Protein AF-A0A4Y8I6D8-F1 (afdb_monomer_lite)

pLDDT: mean 87.99, std 9.53, range [33.16, 98.19]

Secondary structure (DSSP, 8-state):
---S-EEEEE--TTS-HHHHHHHHHHHTT--EEEHHHHHHHHHTS-HHHHHHHHHHHHHHHHHHHHHHHHTTSSS-EEEPPTTGGGSHHHHHHHHHHEEEEEEE--HHHHHHHHGGGGGG-GGGTT--HHHHHHHHHHHHHHHHHHHHTSSEEEE-TT--HHHHHHHHHHHHHTTS-SEEE--GGG-EEE---TTGGGGHHHHHHHTT--SEEEEEEEHHHIIIIIHHHHHHHHHTT-EEEEEEE-SSGGGSSHHHHHHHHHHHHHTT--TT-EEEEE---

Radius of gyration: 24.28 Å; chains: 1; bounding box: 57×34×74 Å

Sequence (281 aa):
MSKAGNIYIVGFMGAGKSVVGKLLAEKLERKYYDTDSLVEKSANITISELFEESGEEQFRSVESSVLKKVSLENNAVISCGGGLLLLEENRELLSRTGTTLYLDTSPETLLTRLIRSIDNRPLLKGLSDTEKLDKIKEMLADRLPLYQSSNFSVKTDNNSIEDVVNDVIKDLTASAPAMIVDLGERSYPIYIQQGISSKIGKIITDLHLGKKIAIITDEIVSELHLEAIDKLLSDTGFEVLNVKIPAGESSKSLSVMSTLYDRLLEERFERNSTVIALGGG

Foldseek 3Di:
DQPFFEEEEEEAPLLCLVVLLVVLCVVVVAAEEELQVQLCVVVVHHLVVCCVPPNDVVSLVSSLVSLVVCLPDTRHYYYHDHCNLVDPSSVVSDVVGHFYEYSDEQLVSSLVSCVVVVVVPPPQPPDDSVVSSVVSVVSCVVCVVSSVPGPYYFYPPPDDSVVRSVVVVCVVCLLPAPDWDDPDVPIDGHHDDDPCLLCVLVNCVSVLAALEEEEEEEPVLCVVRVVVSVVSSVVSPGHYHYHYFHDDPVCPDVVVVVVVVVVCVVVPPDPRYYYHYDDDD

Structure (mmCIF, N/CA/C/O backbone):
data_AF-A0A4Y8I6D8-F1
#
_entry.id   AF-A0A4Y8I6D8-F1
#
loop_
_atom_site.group_PDB
_atom_site.id
_atom_site.type_symbol
_atom_site.label_atom_id
_atom_site.label_alt_id
_atom_site.label_comp_id
_atom_site.label_asym_id
_atom_site.label_entity_id
_atom_site.label_seq_id
_atom_site.pdbx_PDB_ins_code
_atom_site.Cartn_x
_atom_site.Cartn_y
_atom_site.Cartn_z
_atom_site.occupancy
_atom_site.B_iso_or_equiv
_atom_site.auth_seq_id
_atom_site.auth_comp_id
_atom_site.auth_asym_id
_atom_site.auth_atom_id
_atom_site.pdbx_PDB_model_num
ATOM 1 N N . MET A 1 1 ? -7.356 -9.240 11.699 1.00 37.44 1 MET A N 1
ATOM 2 C CA . MET A 1 1 ? -6.626 -9.241 10.423 1.00 37.44 1 MET A CA 1
ATOM 3 C C . MET A 1 1 ? -7.152 -8.077 9.598 1.00 37.44 1 MET A C 1
ATOM 5 O O . MET A 1 1 ? -8.367 -7.946 9.519 1.00 37.44 1 MET A O 1
ATOM 9 N N . SER A 1 2 ? -6.288 -7.198 9.079 1.00 33.16 2 SER A N 1
ATOM 10 C CA . SER A 1 2 ? -6.699 -6.195 8.083 1.00 33.16 2 SER A CA 1
ATOM 11 C C . SER A 1 2 ? -7.352 -6.916 6.894 1.00 33.16 2 SER A C 1
ATOM 13 O O . SER A 1 2 ? -7.035 -8.082 6.650 1.00 33.16 2 SER A O 1
ATOM 15 N N . LYS A 1 3 ? -8.332 -6.275 6.243 1.00 40.97 3 LYS A N 1
ATOM 16 C CA . LYS A 1 3 ? -9.197 -6.841 5.185 1.00 40.97 3 LYS A CA 1
ATOM 17 C C . LYS A 1 3 ? -8.459 -7.891 4.332 1.00 40.97 3 LYS A C 1
ATOM 19 O O . LYS A 1 3 ? -7.384 -7.607 3.808 1.00 40.97 3 LYS A O 1
ATOM 24 N N . ALA A 1 4 ? -9.031 -9.092 4.204 1.00 58.59 4 ALA A N 1
ATOM 25 C CA . ALA A 1 4 ? -8.499 -10.192 3.397 1.00 58.59 4 ALA A CA 1
ATOM 26 C C . ALA A 1 4 ? -8.485 -9.811 1.904 1.00 58.59 4 ALA A C 1
ATOM 28 O O . ALA A 1 4 ? -9.426 -10.096 1.170 1.00 58.59 4 ALA A O 1
ATOM 29 N N . GLY A 1 5 ? -7.439 -9.108 1.476 1.00 81.69 5 GLY A N 1
ATOM 30 C CA . GLY A 1 5 ? -7.268 -8.594 0.123 1.00 81.69 5 GLY A CA 1
ATOM 31 C C . GLY A 1 5 ? -5.821 -8.712 -0.339 1.00 81.69 5 GLY A C 1
ATOM 32 O O . GLY A 1 5 ? -4.915 -9.042 0.438 1.00 81.69 5 GLY A O 1
ATOM 33 N N . ASN A 1 6 ? -5.609 -8.470 -1.627 1.00 94.12 6 ASN A N 1
ATOM 34 C CA . ASN A 1 6 ? -4.280 -8.545 -2.219 1.00 94.12 6 ASN A CA 1
ATOM 35 C C . ASN A 1 6 ? -3.384 -7.404 -1.716 1.00 94.12 6 ASN A C 1
ATOM 37 O O . ASN A 1 6 ? -3.862 -6.326 -1.371 1.00 94.12 6 ASN A O 1
ATOM 41 N N . ILE A 1 7 ? -2.075 -7.636 -1.677 1.00 95.50 7 ILE A N 1
ATOM 42 C CA . ILE A 1 7 ? -1.070 -6.599 -1.438 1.00 95.50 7 ILE A CA 1
ATOM 43 C C . ILE A 1 7 ? -0.400 -6.308 -2.773 1.00 95.50 7 ILE A C 1
ATOM 45 O O . ILE A 1 7 ? 0.283 -7.166 -3.326 1.00 95.50 7 ILE A O 1
ATOM 49 N N . TYR A 1 8 ? -0.582 -5.098 -3.279 1.00 97.12 8 TYR A N 1
ATOM 50 C CA . TYR A 1 8 ? -0.019 -4.645 -4.539 1.00 97.12 8 TYR A CA 1
ATOM 51 C C . TYR A 1 8 ? 1.236 -3.825 -4.287 1.00 97.12 8 TYR A C 1
ATOM 53 O O . TYR A 1 8 ? 1.170 -2.739 -3.717 1.00 97.12 8 TYR A O 1
ATOM 61 N N . ILE A 1 9 ? 2.386 -4.328 -4.718 1.00 97.81 9 ILE A N 1
ATOM 62 C CA . ILE A 1 9 ? 3.659 -3.633 -4.561 1.00 97.81 9 ILE A CA 1
ATOM 63 C C . ILE A 1 9 ? 3.902 -2.770 -5.793 1.00 97.81 9 ILE A C 1
ATOM 65 O O . ILE A 1 9 ? 4.050 -3.281 -6.905 1.00 97.81 9 ILE A O 1
ATOM 69 N N . VAL A 1 10 ? 3.973 -1.461 -5.580 1.00 97.25 10 VAL A N 1
ATOM 70 C CA . VAL A 1 10 ? 4.188 -0.442 -6.608 1.00 97.25 10 VAL A CA 1
ATOM 71 C C . VAL A 1 10 ? 5.497 0.301 -6.357 1.00 97.25 10 VAL A C 1
ATOM 73 O O . VAL A 1 10 ? 6.064 0.283 -5.265 1.00 97.25 10 VAL A O 1
ATOM 76 N N . GLY A 1 11 ? 6.012 0.947 -7.396 1.00 94.75 11 GLY A N 1
ATOM 77 C CA . GLY A 1 11 ? 7.243 1.727 -7.329 1.00 94.75 11 GLY A CA 1
ATOM 78 C C . GLY A 1 11 ? 8.049 1.629 -8.613 1.00 94.75 11 GLY A C 1
ATOM 79 O O . GLY A 1 11 ? 7.770 0.810 -9.499 1.00 94.75 11 GLY A O 1
ATOM 80 N N . PHE A 1 12 ? 9.082 2.458 -8.711 1.00 94.25 12 PHE A N 1
ATOM 81 C CA . PHE A 1 12 ? 9.889 2.552 -9.920 1.00 94.25 12 PHE A CA 1
ATOM 82 C C . PHE A 1 12 ? 10.640 1.243 -10.231 1.00 94.25 12 PHE A C 1
ATOM 84 O O . PHE A 1 12 ? 10.798 0.349 -9.387 1.00 94.25 12 PHE A O 1
ATOM 91 N N . MET A 1 13 ? 11.074 1.067 -11.480 1.00 89.12 13 MET A N 1
ATOM 92 C CA . MET A 1 13 ? 11.933 -0.070 -11.834 1.00 89.12 13 MET A CA 1
ATOM 93 C C . MET A 1 13 ? 13.229 -0.014 -11.013 1.00 89.12 13 MET A C 1
ATOM 95 O O . MET A 1 13 ? 13.782 1.058 -10.828 1.00 89.12 13 MET A O 1
ATOM 99 N N . GLY A 1 14 ? 13.706 -1.147 -10.493 1.00 88.56 14 GLY A N 1
ATOM 100 C CA . GLY A 1 14 ? 14.875 -1.165 -9.598 1.00 88.56 14 GLY A CA 1
ATOM 101 C C . GLY A 1 14 ? 14.572 -0.876 -8.118 1.00 88.56 14 GLY A C 1
ATOM 102 O O . GLY A 1 14 ? 15.457 -1.046 -7.283 1.00 88.56 14 GLY A O 1
ATOM 103 N N . ALA A 1 15 ? 13.325 -0.555 -7.751 1.00 92.88 15 ALA A N 1
ATOM 104 C CA . ALA A 1 15 ? 12.921 -0.353 -6.350 1.00 92.88 15 ALA A CA 1
ATOM 105 C C . ALA A 1 15 ? 12.932 -1.639 -5.490 1.00 92.88 15 ALA A C 1
ATOM 107 O O . ALA A 1 15 ? 12.726 -1.584 -4.286 1.00 92.88 15 ALA A O 1
ATOM 108 N N . GLY A 1 16 ? 13.165 -2.812 -6.093 1.00 92.62 16 GLY A N 1
ATOM 109 C CA . GLY A 1 16 ? 13.229 -4.088 -5.370 1.00 92.62 16 GLY A CA 1
ATOM 110 C C . GLY A 1 16 ? 11.892 -4.821 -5.216 1.00 92.62 16 GLY A C 1
ATOM 111 O O . GLY A 1 16 ? 11.839 -5.792 -4.469 1.00 92.62 16 GLY A O 1
ATOM 112 N N . LYS A 1 17 ? 10.843 -4.413 -5.951 1.00 95.75 17 LYS A N 1
ATOM 113 C CA . LYS A 1 17 ? 9.481 -4.987 -5.883 1.00 95.75 17 LYS A CA 1
ATOM 114 C C . LYS A 1 17 ? 9.462 -6.512 -5.880 1.00 95.75 17 LYS A C 1
ATOM 116 O O . LYS A 1 17 ? 8.920 -7.099 -4.955 1.00 95.75 17 LYS A O 1
ATOM 121 N N . SER A 1 18 ? 10.127 -7.148 -6.846 1.00 94.44 18 SER A N 1
ATOM 122 C CA . SER A 1 18 ? 10.097 -8.607 -6.953 1.00 94.44 18 SER A CA 1
ATOM 123 C C . SER A 1 18 ? 10.840 -9.315 -5.819 1.00 94.44 18 SER A C 1
ATOM 125 O O . SER A 1 18 ? 10.482 -10.430 -5.455 1.00 94.44 18 SER A O 1
ATOM 127 N N . VAL A 1 19 ? 11.868 -8.687 -5.244 1.00 94.94 19 VAL A N 1
ATOM 128 C CA . VAL A 1 19 ? 12.646 -9.272 -4.142 1.00 94.94 19 VAL A CA 1
ATOM 129 C C . VAL A 1 19 ? 11.892 -9.119 -2.821 1.00 94.94 19 VAL A C 1
ATOM 131 O O . VAL A 1 19 ? 11.648 -10.110 -2.136 1.00 94.94 19 VAL A O 1
ATOM 134 N N . VAL A 1 20 ? 11.439 -7.899 -2.518 1.00 96.25 20 VAL A N 1
ATOM 135 C CA . VAL A 1 20 ? 10.597 -7.600 -1.350 1.00 96.25 20 VAL A CA 1
ATOM 136 C C . VAL A 1 20 ? 9.298 -8.398 -1.408 1.00 96.25 20 VAL A C 1
ATOM 138 O O . VAL A 1 20 ? 8.897 -8.986 -0.414 1.00 96.25 20 VAL A O 1
ATOM 141 N N . GLY A 1 21 ? 8.658 -8.476 -2.575 1.00 97.00 21 GLY A N 1
ATOM 142 C CA . GLY A 1 21 ? 7.389 -9.169 -2.748 1.00 97.00 21 GLY A CA 1
ATOM 143 C C . GLY A 1 21 ? 7.471 -10.673 -2.548 1.00 97.00 21 GLY A C 1
ATOM 144 O O . GLY A 1 21 ? 6.583 -11.229 -1.910 1.00 97.00 21 GLY A O 1
ATOM 145 N N . LYS A 1 22 ? 8.540 -11.327 -3.018 1.00 97.94 22 LYS A N 1
ATOM 146 C CA . LYS A 1 22 ? 8.759 -12.758 -2.762 1.00 97.94 22 LYS A CA 1
ATOM 147 C C . LYS A 1 22 ? 8.944 -13.037 -1.272 1.00 97.94 22 LYS A C 1
ATOM 149 O O . LYS A 1 22 ? 8.245 -13.892 -0.739 1.00 97.94 22 LYS A O 1
ATOM 154 N N . LEU A 1 23 ? 9.819 -12.283 -0.602 1.00 97.62 23 LEU A N 1
ATOM 155 C CA . LEU A 1 23 ? 10.071 -12.474 0.829 1.00 97.62 23 LEU A CA 1
ATOM 156 C C . LEU A 1 23 ? 8.841 -12.119 1.683 1.00 97.62 23 LEU A C 1
ATOM 158 O O . LEU A 1 23 ? 8.536 -12.806 2.655 1.00 97.62 23 LEU A O 1
ATOM 162 N N . LEU A 1 24 ? 8.103 -11.069 1.315 1.00 95.88 24 LEU A N 1
ATOM 163 C CA . LEU A 1 24 ? 6.853 -10.698 1.977 1.00 95.88 24 LEU A CA 1
ATOM 164 C C . LEU A 1 24 ? 5.788 -11.788 1.811 1.00 95.88 24 LEU A C 1
ATOM 166 O O . LEU A 1 24 ? 5.108 -12.123 2.775 1.00 95.88 24 LEU A O 1
ATOM 170 N N . ALA A 1 25 ? 5.647 -12.348 0.608 1.00 96.62 25 ALA A N 1
ATOM 171 C CA . ALA A 1 25 ? 4.717 -13.441 0.347 1.00 96.62 25 ALA A CA 1
ATOM 172 C C . ALA A 1 25 ? 5.067 -14.687 1.166 1.00 96.62 25 ALA A C 1
ATOM 174 O O . ALA A 1 25 ? 4.176 -15.272 1.771 1.00 96.62 25 ALA A O 1
ATOM 175 N N . GLU A 1 26 ? 6.353 -15.040 1.242 1.00 96.56 26 GLU A N 1
ATOM 176 C CA . GLU A 1 26 ? 6.852 -16.146 2.062 1.00 96.56 26 GLU A CA 1
ATOM 177 C C . GLU A 1 26 ? 6.507 -15.948 3.543 1.00 96.56 26 GLU A C 1
ATOM 179 O O . GLU A 1 26 ? 5.853 -16.801 4.138 1.00 96.56 26 GLU A O 1
ATOM 184 N N . LYS A 1 27 ? 6.854 -14.791 4.125 1.00 93.94 27 LYS A N 1
ATOM 185 C CA . LYS A 1 27 ? 6.574 -14.496 5.542 1.00 93.94 27 LYS A CA 1
ATOM 186 C C . LYS A 1 27 ? 5.085 -14.419 5.881 1.00 93.94 27 LYS A C 1
ATOM 188 O O . LYS A 1 27 ? 4.718 -14.627 7.033 1.00 93.94 27 LYS A O 1
ATOM 193 N N . LEU A 1 28 ? 4.241 -14.065 4.913 1.00 90.81 28 LEU A N 1
ATOM 194 C CA . LEU A 1 28 ? 2.789 -13.997 5.088 1.00 90.81 28 LEU A CA 1
ATOM 195 C C . LEU A 1 28 ? 2.068 -15.293 4.684 1.00 90.81 28 LEU A C 1
ATOM 197 O O . LEU A 1 28 ? 0.841 -15.324 4.772 1.00 90.81 28 LEU A O 1
ATOM 201 N N . GLU A 1 29 ? 2.794 -16.313 4.213 1.00 94.56 29 GLU A N 1
ATOM 202 C CA . GLU A 1 29 ? 2.244 -17.559 3.655 1.00 94.56 29 GLU A CA 1
ATOM 203 C C . GLU A 1 29 ? 1.229 -17.315 2.520 1.00 94.56 29 GLU A C 1
ATOM 205 O O . GLU A 1 29 ? 0.172 -17.941 2.419 1.00 94.56 29 GLU A O 1
ATOM 210 N N . ARG A 1 30 ? 1.544 -16.358 1.641 1.00 95.12 30 ARG A N 1
ATOM 211 C CA . ARG A 1 30 ? 0.707 -15.940 0.509 1.00 95.12 30 ARG A CA 1
ATOM 212 C C . ARG A 1 30 ? 1.327 -16.355 -0.818 1.00 95.12 30 ARG A C 1
ATOM 214 O O . ARG A 1 30 ? 2.537 -16.516 -0.946 1.00 95.12 30 ARG A O 1
ATOM 221 N N . LYS A 1 31 ? 0.494 -16.453 -1.856 1.00 97.12 31 LYS A N 1
ATOM 222 C CA . LYS A 1 31 ? 0.993 -16.585 -3.230 1.00 97.12 31 LYS A CA 1
ATOM 223 C C . LYS A 1 31 ? 1.646 -15.281 -3.685 1.00 97.12 31 LYS A C 1
ATOM 225 O O . LYS A 1 31 ? 1.144 -14.199 -3.379 1.00 97.12 31 LYS A O 1
ATOM 230 N N . TYR A 1 32 ? 2.716 -15.401 -4.464 1.00 98.19 32 TYR A N 1
ATOM 231 C CA . TYR A 1 32 ? 3.383 -14.281 -5.116 1.00 98.19 32 TYR A CA 1
ATOM 232 C C . TYR A 1 32 ? 3.098 -14.277 -6.620 1.00 98.19 32 TYR A C 1
ATOM 234 O O . TYR A 1 32 ? 3.229 -15.312 -7.276 1.00 98.19 32 TYR A O 1
ATOM 242 N N . TYR A 1 33 ? 2.791 -13.102 -7.166 1.00 98.19 33 TYR A N 1
ATOM 243 C CA . TYR A 1 33 ? 2.671 -12.872 -8.603 1.00 98.19 33 TYR A CA 1
ATOM 244 C C . TYR A 1 33 ? 3.481 -11.648 -9.031 1.00 98.19 33 TYR A C 1
ATOM 246 O O . TYR A 1 33 ? 3.587 -10.665 -8.299 1.00 98.19 33 TYR A O 1
ATOM 254 N N . ASP A 1 34 ? 4.020 -11.697 -10.245 1.00 97.38 34 ASP A N 1
ATOM 255 C CA . ASP A 1 34 ? 4.686 -10.572 -10.897 1.00 97.38 34 ASP A CA 1
ATOM 256 C C . ASP A 1 34 ? 3.936 -10.252 -12.191 1.00 97.38 34 ASP A C 1
ATOM 258 O O . ASP A 1 34 ? 3.842 -11.100 -13.081 1.00 97.38 34 ASP A O 1
ATOM 262 N N . THR A 1 35 ? 3.337 -9.064 -12.263 1.00 96.81 35 THR A N 1
ATOM 263 C CA . THR A 1 35 ? 2.524 -8.660 -13.421 1.00 96.81 35 THR A CA 1
ATOM 264 C C . THR A 1 35 ? 3.344 -8.600 -14.703 1.00 96.81 35 THR A C 1
ATOM 266 O O . THR A 1 35 ? 2.840 -9.051 -15.727 1.00 96.81 35 THR A O 1
ATOM 269 N N . ASP A 1 36 ? 4.609 -8.170 -14.642 1.00 93.75 36 ASP A N 1
ATOM 270 C CA . ASP A 1 36 ? 5.487 -8.122 -15.815 1.00 93.75 36 ASP A CA 1
ATOM 271 C C . ASP A 1 36 ? 5.686 -9.546 -16.374 1.00 93.75 36 ASP A C 1
ATOM 273 O O . ASP A 1 36 ? 5.458 -9.799 -17.555 1.00 93.75 36 ASP A O 1
ATOM 277 N N . SER A 1 37 ? 5.977 -10.524 -15.506 1.00 94.88 37 SER A N 1
ATOM 278 C CA . SER A 1 37 ? 6.121 -11.932 -15.917 1.00 94.88 37 SER A CA 1
ATOM 279 C C . SER A 1 37 ? 4.816 -12.551 -16.432 1.00 94.88 37 SER A C 1
ATOM 281 O O . SER A 1 37 ? 4.834 -13.412 -17.313 1.00 94.88 37 SER A O 1
ATOM 283 N N . LEU A 1 38 ? 3.668 -12.152 -15.877 1.00 96.31 38 LEU A N 1
ATOM 284 C CA . LEU A 1 38 ? 2.362 -12.614 -16.348 1.00 96.31 38 LEU A CA 1
ATOM 285 C C . LEU A 1 38 ? 1.994 -12.011 -17.712 1.00 96.31 38 LEU A C 1
ATOM 287 O O . LEU A 1 38 ? 1.367 -12.705 -18.514 1.00 96.31 38 LEU A O 1
ATOM 291 N N . VAL A 1 39 ? 2.397 -10.767 -17.988 1.00 95.12 39 VAL A N 1
ATOM 292 C CA . VAL A 1 39 ? 2.259 -10.130 -19.306 1.00 95.12 39 VAL A CA 1
ATOM 293 C C . VAL A 1 39 ? 3.079 -10.882 -20.345 1.00 95.12 39 VAL A C 1
ATOM 295 O O . VAL A 1 39 ? 2.504 -11.318 -21.341 1.00 95.12 39 VAL A O 1
ATOM 298 N N . GLU A 1 40 ? 4.364 -11.136 -20.088 1.00 94.38 40 GLU A N 1
ATOM 299 C CA . GLU A 1 40 ? 5.224 -11.879 -21.024 1.00 94.38 40 GLU A CA 1
ATOM 300 C C . GLU A 1 40 ? 4.674 -13.277 -21.308 1.00 94.38 40 GLU A C 1
ATOM 302 O O . GLU A 1 40 ? 4.562 -13.706 -22.455 1.00 94.38 40 GLU A O 1
ATOM 307 N N . LYS A 1 41 ? 4.218 -13.974 -20.260 1.00 94.12 41 LYS A N 1
ATOM 308 C CA . LYS A 1 41 ? 3.587 -15.289 -20.405 1.00 94.12 41 LYS A CA 1
ATOM 309 C C . LYS A 1 41 ? 2.281 -15.234 -21.203 1.00 94.12 41 LYS A C 1
ATOM 311 O O . LYS A 1 41 ? 1.977 -16.174 -21.931 1.00 94.12 41 LYS A O 1
ATOM 316 N N . SER A 1 42 ? 1.489 -14.174 -21.044 1.00 91.88 42 SER A N 1
ATOM 317 C CA . SER A 1 42 ? 0.229 -13.993 -21.771 1.00 91.88 42 SER A CA 1
ATOM 318 C C . SER A 1 42 ? 0.446 -13.624 -23.238 1.00 91.88 42 SER A C 1
ATOM 320 O O . SER A 1 42 ? -0.377 -14.004 -24.068 1.00 91.88 42 SER A O 1
ATOM 322 N N . ALA A 1 43 ? 1.493 -12.856 -23.544 1.00 90.62 43 ALA A N 1
ATOM 323 C CA . ALA A 1 43 ? 1.814 -12.396 -24.894 1.00 90.62 43 ALA A CA 1
ATOM 324 C C . ALA A 1 43 ? 2.713 -13.383 -25.663 1.00 90.62 43 ALA A C 1
ATOM 326 O O . ALA A 1 43 ? 2.783 -13.316 -26.884 1.00 90.62 43 ALA A O 1
ATOM 327 N N . ASN A 1 44 ? 3.364 -14.315 -24.956 1.00 92.81 44 ASN A N 1
ATOM 328 C CA . ASN A 1 44 ? 4.355 -15.252 -25.493 1.00 92.81 44 ASN A CA 1
ATOM 329 C C . ASN A 1 44 ? 5.566 -14.560 -26.158 1.00 92.81 44 ASN A C 1
ATOM 331 O O . ASN A 1 44 ? 6.213 -15.139 -27.027 1.00 92.81 44 ASN A O 1
ATOM 335 N N . ILE A 1 45 ? 5.857 -13.334 -25.723 1.00 91.50 45 ILE A N 1
ATOM 336 C CA . ILE A 1 45 ? 6.991 -12.488 -26.112 1.00 91.50 45 ILE A CA 1
ATOM 337 C C . ILE A 1 45 ? 7.417 -11.658 -24.894 1.00 91.50 45 ILE A C 1
ATOM 339 O O . ILE A 1 45 ? 6.654 -11.519 -23.933 1.00 91.50 45 ILE A O 1
ATOM 343 N N . THR A 1 46 ? 8.630 -11.116 -24.910 1.00 90.06 46 THR A N 1
ATOM 344 C CA . THR A 1 46 ? 9.119 -10.220 -23.854 1.00 90.06 46 THR A CA 1
ATOM 345 C C . THR A 1 46 ? 8.380 -8.883 -23.869 1.00 90.06 46 THR A C 1
ATOM 347 O O . THR A 1 46 ? 7.812 -8.475 -24.883 1.00 90.06 46 THR A O 1
ATOM 350 N N . ILE A 1 47 ? 8.423 -8.145 -22.755 1.00 88.06 47 ILE A N 1
ATOM 351 C CA . ILE A 1 47 ? 7.858 -6.785 -22.717 1.00 88.06 47 ILE A CA 1
ATOM 352 C C . ILE A 1 47 ? 8.533 -5.889 -23.761 1.00 88.06 47 ILE A C 1
ATOM 354 O O . ILE A 1 47 ? 7.851 -5.112 -24.421 1.00 88.06 47 ILE A O 1
ATOM 358 N N . SER A 1 48 ? 9.852 -6.007 -23.935 1.00 86.44 48 SER A N 1
ATOM 359 C CA . SER A 1 48 ? 10.596 -5.230 -24.933 1.00 86.44 48 SER A CA 1
ATOM 360 C C . SER A 1 48 ? 10.081 -5.487 -26.351 1.00 86.44 48 SER A C 1
ATOM 362 O O . SER A 1 48 ? 9.778 -4.531 -27.057 1.00 86.44 48 SER A O 1
ATOM 364 N N . GLU A 1 49 ? 9.908 -6.755 -26.733 1.00 88.88 49 GLU A N 1
ATOM 365 C CA . GLU A 1 49 ? 9.347 -7.135 -28.039 1.00 88.88 49 GLU A CA 1
ATOM 366 C C . GLU A 1 49 ? 7.906 -6.634 -28.191 1.00 88.88 49 GLU A C 1
ATOM 368 O O . GLU A 1 49 ? 7.563 -6.048 -29.211 1.00 88.88 49 GLU A O 1
ATOM 373 N N . LEU A 1 50 ? 7.071 -6.763 -27.153 1.00 87.81 50 LEU A N 1
ATOM 374 C CA . LEU A 1 50 ? 5.689 -6.276 -27.185 1.00 87.81 50 LEU A CA 1
ATOM 375 C C . LEU A 1 50 ? 5.610 -4.756 -27.403 1.00 87.81 50 LEU A C 1
ATOM 377 O O . LEU A 1 50 ? 4.759 -4.282 -28.158 1.00 87.81 50 LEU A O 1
ATOM 381 N N . PHE A 1 51 ? 6.503 -3.989 -26.774 1.00 85.06 51 PHE A N 1
ATOM 382 C CA . PHE A 1 51 ? 6.615 -2.547 -27.004 1.00 85.06 51 PHE A CA 1
ATOM 383 C C . PHE A 1 51 ? 7.088 -2.218 -28.425 1.00 85.06 51 PHE A C 1
ATOM 385 O O . PHE A 1 51 ? 6.563 -1.281 -29.023 1.00 85.06 51 PHE A O 1
ATOM 392 N N . GLU A 1 52 ? 8.065 -2.955 -28.959 1.00 87.44 52 GLU A N 1
ATOM 393 C CA . GLU A 1 52 ? 8.600 -2.738 -30.310 1.00 87.44 52 GLU A CA 1
ATOM 394 C C . GLU A 1 52 ? 7.587 -3.098 -31.407 1.00 87.44 52 GLU A C 1
ATOM 396 O O . GLU A 1 52 ? 7.450 -2.360 -32.381 1.00 87.44 52 GLU A O 1
ATOM 401 N N . GLU A 1 53 ? 6.848 -4.196 -31.240 1.00 89.31 53 GLU A N 1
ATOM 402 C CA . GLU A 1 53 ? 5.892 -4.690 -32.235 1.00 89.31 53 GLU A CA 1
ATOM 403 C C . GLU A 1 53 ? 4.548 -3.957 -32.194 1.00 89.31 53 GLU A C 1
ATOM 405 O O . GLU A 1 53 ? 3.950 -3.699 -33.239 1.00 89.31 53 GLU A O 1
ATOM 410 N N . SER A 1 54 ? 4.045 -3.653 -30.993 1.00 87.75 54 SER A N 1
ATOM 411 C CA . SER A 1 54 ? 2.657 -3.207 -30.795 1.00 87.75 54 SER A CA 1
ATOM 412 C C . SER A 1 54 ? 2.518 -1.825 -30.150 1.00 87.75 54 SER A C 1
ATOM 414 O O . SER A 1 54 ? 1.409 -1.295 -30.068 1.00 87.75 54 SER A O 1
ATOM 416 N N . GLY A 1 55 ? 3.621 -1.223 -29.699 1.00 89.19 55 GLY A N 1
ATOM 417 C CA . GLY A 1 55 ? 3.622 0.081 -29.044 1.00 89.19 55 GLY A CA 1
ATOM 418 C C . GLY A 1 55 ? 3.107 0.067 -27.600 1.00 89.19 55 GLY A C 1
ATOM 419 O O . GLY A 1 55 ? 2.613 -0.932 -27.071 1.00 89.19 55 GLY A O 1
ATOM 420 N N . GLU A 1 56 ? 3.226 1.222 -26.938 1.00 88.50 56 GLU A N 1
ATOM 421 C CA . GLU A 1 56 ? 2.888 1.361 -25.517 1.00 88.50 56 GLU A CA 1
ATOM 422 C C . GLU A 1 56 ? 1.396 1.149 -25.234 1.00 88.50 56 GLU A C 1
ATOM 424 O O . GLU A 1 56 ? 1.050 0.510 -24.245 1.00 88.50 56 GLU A O 1
ATOM 429 N N . GLU A 1 57 ? 0.505 1.647 -26.091 1.00 90.00 57 GLU A N 1
ATOM 430 C CA . GLU A 1 57 ? -0.943 1.549 -25.874 1.00 90.00 57 GLU A CA 1
ATOM 431 C C . GLU A 1 57 ? -1.408 0.087 -25.778 1.00 90.00 57 GLU A C 1
ATOM 433 O O . GLU A 1 57 ? -2.110 -0.292 -24.835 1.00 90.00 57 GLU A O 1
ATOM 438 N N . GLN A 1 58 ? -0.946 -0.764 -26.699 1.00 90.56 58 GLN A N 1
ATOM 439 C CA . GLN A 1 58 ? -1.269 -2.187 -26.678 1.00 90.56 58 GLN A CA 1
ATOM 440 C C . GLN A 1 58 ? -0.648 -2.881 -25.463 1.00 90.56 58 GLN A C 1
ATOM 442 O O . GLN A 1 58 ? -1.327 -3.674 -24.807 1.00 90.56 58 GLN A O 1
ATOM 447 N N . PHE A 1 59 ? 0.606 -2.561 -25.117 1.00 91.75 59 PHE A N 1
ATOM 448 C CA . PHE A 1 59 ? 1.233 -3.072 -23.896 1.00 91.75 59 PHE A CA 1
ATOM 449 C C . PHE A 1 59 ? 0.391 -2.745 -22.656 1.00 91.75 59 PHE A C 1
ATOM 451 O O . PHE A 1 59 ? 0.106 -3.637 -21.856 1.00 91.75 59 PHE A O 1
ATOM 458 N N . ARG A 1 60 ? -0.068 -1.496 -22.520 1.00 92.88 60 ARG A N 1
ATOM 459 C CA . ARG A 1 60 ? -0.904 -1.061 -21.393 1.00 92.88 60 ARG A CA 1
ATOM 460 C C . ARG A 1 60 ? -2.242 -1.795 -21.351 1.00 92.88 60 ARG A C 1
ATOM 462 O O . ARG A 1 60 ? -2.674 -2.199 -20.276 1.00 92.88 60 ARG A O 1
ATOM 469 N N . SER A 1 61 ? -2.860 -2.047 -22.503 1.00 93.44 61 SER A N 1
ATOM 470 C CA . SER A 1 61 ? -4.092 -2.844 -22.588 1.00 93.44 61 SER A CA 1
ATOM 471 C C . SER A 1 61 ? -3.892 -4.290 -22.103 1.00 93.44 61 SER A C 1
ATOM 473 O O . SER A 1 61 ? -4.720 -4.838 -21.359 1.00 93.44 61 SER A O 1
ATOM 475 N N . VAL A 1 62 ? -2.759 -4.909 -22.457 1.00 94.25 62 VAL A N 1
ATOM 476 C CA . VAL A 1 62 ? -2.383 -6.247 -21.972 1.00 94.25 62 VAL A CA 1
ATOM 477 C C . VAL A 1 62 ? -2.066 -6.219 -20.472 1.00 94.25 62 VAL A C 1
ATOM 479 O O . VAL A 1 62 ? -2.562 -7.079 -19.742 1.00 94.25 62 VAL A O 1
ATOM 482 N N . GLU A 1 63 ? -1.321 -5.217 -19.992 1.00 95.88 63 GLU A N 1
ATOM 483 C CA . GLU A 1 63 ? -1.003 -4.998 -18.570 1.00 95.88 63 GLU A CA 1
ATOM 484 C C . GLU A 1 63 ? -2.287 -4.892 -17.727 1.00 95.88 63 GLU A C 1
ATOM 486 O O . GLU A 1 63 ? -2.457 -5.647 -16.766 1.00 95.88 63 GLU A O 1
ATOM 491 N N . SER A 1 64 ? -3.249 -4.056 -18.138 1.00 96.56 64 SER A N 1
ATOM 492 C CA . SER A 1 64 ? -4.564 -3.933 -17.491 1.00 96.56 64 SER A CA 1
ATOM 493 C C . SER A 1 64 ? -5.353 -5.246 -17.510 1.00 96.56 64 SER A C 1
ATOM 495 O O . SER A 1 64 ? -5.992 -5.619 -16.523 1.00 96.56 64 SER A O 1
ATOM 497 N N . SER A 1 65 ? -5.316 -5.986 -18.621 1.00 96.75 65 SER A N 1
ATOM 498 C CA . SER A 1 65 ? -6.021 -7.269 -18.750 1.00 96.75 65 SER A CA 1
ATOM 499 C C . SER A 1 65 ? -5.437 -8.349 -17.836 1.00 96.75 65 SER A C 1
ATOM 501 O O . SER A 1 65 ? -6.177 -9.145 -17.253 1.00 96.75 65 SER A O 1
ATOM 503 N N . VAL A 1 66 ? -4.112 -8.377 -17.688 1.00 97.31 66 VAL A N 1
ATOM 504 C CA . VAL A 1 66 ? -3.411 -9.261 -16.751 1.00 97.31 66 VAL A CA 1
ATOM 505 C C . VAL A 1 66 ? -3.716 -8.868 -15.310 1.00 97.31 66 VAL A C 1
ATOM 507 O O . VAL A 1 66 ? -4.044 -9.748 -14.510 1.00 97.31 66 VAL A O 1
ATOM 510 N N . LEU A 1 67 ? -3.693 -7.568 -14.993 1.00 97.50 67 LEU A N 1
ATOM 511 C CA . LEU A 1 67 ? -4.051 -7.061 -13.670 1.00 97.50 67 LEU A CA 1
ATOM 512 C C . LEU A 1 67 ? -5.470 -7.491 -13.276 1.00 97.50 67 LEU A C 1
ATOM 514 O O . LEU A 1 67 ? -5.648 -8.050 -12.198 1.00 97.50 67 LEU A O 1
ATOM 518 N N . LYS A 1 68 ? -6.454 -7.322 -14.173 1.00 96.62 68 LYS A N 1
ATOM 519 C CA . LYS A 1 68 ? -7.854 -7.750 -13.971 1.00 96.62 68 LYS A CA 1
ATOM 520 C C . LYS A 1 68 ? -7.977 -9.236 -13.629 1.00 96.62 68 LYS A C 1
ATOM 522 O O . LYS A 1 68 ? -8.829 -9.607 -12.829 1.00 96.62 68 LYS A O 1
ATOM 527 N N . LYS A 1 69 ? -7.137 -10.096 -14.216 1.00 96.62 69 LYS A N 1
ATOM 528 C CA . LYS A 1 69 ? -7.134 -11.538 -13.922 1.00 96.62 69 LYS A CA 1
ATOM 529 C C . LYS A 1 69 ? -6.505 -11.834 -12.564 1.00 96.62 69 LYS A C 1
ATOM 531 O O . LYS A 1 69 ? -7.114 -12.528 -11.758 1.00 96.62 69 LYS A O 1
ATOM 536 N N . VAL A 1 70 ? -5.307 -11.310 -12.299 1.00 96.75 70 VAL A N 1
ATOM 537 C CA . VAL A 1 70 ? -4.584 -11.601 -11.048 1.00 96.75 70 VAL A CA 1
ATOM 538 C C . VAL A 1 70 ? -5.233 -10.933 -9.832 1.00 96.75 70 VAL A C 1
ATOM 540 O O . VAL A 1 70 ? -5.143 -11.463 -8.731 1.00 96.75 70 VAL A O 1
ATOM 543 N N . SER A 1 71 ? -5.970 -9.831 -10.016 1.00 94.50 71 SER A N 1
ATOM 544 C CA . SER A 1 71 ? -6.729 -9.182 -8.939 1.00 94.50 71 SER A CA 1
ATOM 545 C C . SER A 1 71 ? -7.868 -10.038 -8.380 1.00 94.50 71 SER A C 1
ATOM 547 O O . SER A 1 71 ? -8.391 -9.716 -7.318 1.00 94.50 71 SER A O 1
ATOM 549 N N . LEU A 1 72 ? -8.268 -11.106 -9.087 1.00 93.25 72 LEU A N 1
ATOM 550 C CA . LEU A 1 72 ? -9.261 -12.078 -8.613 1.00 93.25 72 LEU A CA 1
ATOM 551 C C . LEU A 1 72 ? -8.680 -13.086 -7.615 1.00 93.25 72 LEU A C 1
ATOM 553 O O . LEU A 1 72 ? -9.436 -13.840 -7.002 1.00 93.25 72 LEU A O 1
ATOM 557 N N . GLU A 1 73 ? -7.355 -13.138 -7.460 1.00 92.38 73 GLU A N 1
ATOM 558 C CA . GLU A 1 73 ? -6.745 -13.928 -6.397 1.00 92.38 73 GLU A CA 1
ATOM 559 C C . GLU A 1 73 ? -7.172 -13.384 -5.033 1.00 92.38 73 GLU A C 1
ATOM 561 O O . GLU A 1 73 ? -7.400 -12.187 -4.857 1.00 92.38 73 GLU A O 1
ATOM 566 N N . ASN A 1 74 ? -7.255 -14.281 -4.054 1.00 84.81 74 ASN A N 1
ATOM 567 C CA . ASN A 1 74 ? -7.569 -13.921 -2.682 1.00 84.81 74 ASN A CA 1
ATOM 568 C C . ASN A 1 74 ? -6.289 -13.956 -1.857 1.00 84.81 74 ASN A C 1
ATOM 570 O O . ASN A 1 74 ? -5.654 -15.006 -1.737 1.00 84.81 74 ASN A O 1
ATOM 574 N N . ASN A 1 75 ? -5.958 -12.823 -1.237 1.00 90.56 75 ASN A N 1
ATOM 575 C CA . ASN A 1 75 ? -4.878 -12.720 -0.261 1.00 90.56 75 ASN A CA 1
ATOM 576 C C . ASN A 1 75 ? -3.478 -13.003 -0.853 1.00 90.56 75 ASN A C 1
ATOM 578 O O . ASN A 1 75 ? -2.655 -13.650 -0.213 1.00 90.56 75 ASN A O 1
ATOM 582 N N . ALA A 1 76 ? -3.197 -12.528 -2.069 1.00 95.88 76 ALA A N 1
ATOM 583 C CA . ALA A 1 76 ? -1.895 -12.656 -2.729 1.00 95.88 76 ALA A CA 1
ATOM 584 C C . ALA A 1 76 ? -1.007 -11.410 -2.542 1.00 95.88 76 ALA A C 1
ATOM 586 O O . ALA A 1 76 ? -1.486 -10.335 -2.181 1.00 95.88 76 ALA A O 1
ATOM 587 N N . VAL A 1 77 ? 0.293 -11.545 -2.811 1.00 97.81 77 VAL A N 1
ATOM 588 C CA . VAL A 1 77 ? 1.238 -10.428 -2.970 1.00 97.81 77 VAL A CA 1
ATOM 589 C C . VAL A 1 77 ? 1.566 -10.287 -4.455 1.00 97.81 77 VAL A C 1
ATOM 591 O O . VAL A 1 77 ? 2.017 -11.239 -5.087 1.00 97.81 77 VAL A O 1
ATOM 594 N N . ILE A 1 78 ? 1.325 -9.111 -5.025 1.00 98.19 78 ILE A N 1
ATOM 595 C CA . ILE A 1 78 ? 1.364 -8.869 -6.469 1.00 98.19 78 ILE A CA 1
ATOM 596 C C . ILE A 1 78 ? 2.315 -7.703 -6.750 1.00 98.19 78 ILE A C 1
ATOM 598 O O . ILE A 1 78 ? 2.027 -6.560 -6.402 1.00 98.19 78 ILE A O 1
ATOM 602 N N . SER A 1 79 ? 3.451 -7.970 -7.395 1.00 97.81 79 SER A N 1
ATOM 603 C CA . SER A 1 79 ? 4.349 -6.913 -7.878 1.00 97.81 79 SER A CA 1
ATOM 604 C C . SER A 1 79 ? 3.838 -6.329 -9.188 1.00 97.81 79 SER A C 1
ATOM 606 O O . SER A 1 79 ? 3.604 -7.048 -10.161 1.00 97.81 79 SER A O 1
ATOM 608 N N . CYS A 1 80 ? 3.657 -5.012 -9.195 1.00 96.44 80 CYS A N 1
ATOM 609 C CA . CYS A 1 80 ? 3.077 -4.266 -10.303 1.00 96.44 80 CYS A CA 1
ATOM 610 C C . CYS A 1 80 ? 4.161 -3.638 -11.188 1.00 96.44 80 CYS A C 1
ATOM 612 O O . CYS A 1 80 ? 5.152 -3.113 -10.670 1.00 96.44 80 CYS A O 1
ATOM 614 N N . GLY A 1 81 ? 3.943 -3.630 -12.505 1.00 91.62 81 GLY A N 1
ATOM 615 C CA . GLY A 1 81 ? 4.779 -2.916 -13.468 1.00 91.62 81 GLY A CA 1
ATOM 616 C C . GLY A 1 81 ? 4.938 -1.432 -13.114 1.00 91.62 81 GLY A C 1
ATOM 617 O O . GLY A 1 81 ? 4.045 -0.783 -12.564 1.00 91.62 81 GLY A O 1
ATOM 618 N N . GLY A 1 82 ? 6.102 -0.852 -13.422 1.00 89.31 82 GLY A N 1
ATOM 619 C CA . GLY A 1 82 ? 6.454 0.520 -13.013 1.00 89.31 82 GLY A CA 1
ATOM 620 C C . GLY A 1 82 ? 5.663 1.643 -13.702 1.00 89.31 82 GLY A C 1
ATOM 621 O O . GLY A 1 82 ? 5.947 2.814 -13.463 1.00 89.31 82 GLY A O 1
ATOM 622 N N . GLY A 1 83 ? 4.739 1.317 -14.605 1.00 90.38 83 GLY A N 1
ATOM 623 C CA . GLY A 1 83 ? 3.806 2.266 -15.221 1.00 90.38 83 GLY A CA 1
ATOM 624 C C . GLY A 1 83 ? 2.339 1.889 -15.009 1.00 90.38 83 GLY A C 1
ATOM 625 O O . GLY A 1 83 ? 1.465 2.589 -15.502 1.00 90.38 83 GLY A O 1
ATOM 626 N N . LEU A 1 84 ? 2.061 0.828 -14.248 1.00 94.38 84 LEU A N 1
ATOM 627 C CA . LEU A 1 84 ? 0.717 0.278 -14.079 1.00 94.38 84 LEU A CA 1
ATOM 628 C C . LEU A 1 84 ? -0.268 1.300 -13.498 1.00 94.38 84 LEU A C 1
ATOM 630 O O . LEU A 1 84 ? -1.433 1.335 -13.888 1.00 94.38 84 LEU A O 1
ATOM 634 N N . LEU A 1 85 ? 0.219 2.173 -12.607 1.00 94.38 85 LEU A N 1
ATOM 635 C CA . LEU A 1 85 ? -0.574 3.240 -11.999 1.00 94.38 85 LEU A CA 1
ATOM 636 C C . LEU A 1 85 ? -0.883 4.406 -12.941 1.00 94.38 85 LEU A C 1
ATOM 638 O O . LEU A 1 85 ? -1.639 5.273 -12.526 1.00 94.38 85 LEU A O 1
ATOM 642 N N . LEU A 1 86 ? -0.322 4.480 -14.153 1.00 92.06 86 LEU A N 1
ATOM 643 C CA . LEU A 1 86 ? -0.602 5.580 -15.088 1.00 92.06 86 LEU A CA 1
ATOM 644 C C . LEU A 1 86 ? -2.067 5.564 -15.550 1.00 92.06 86 LEU A C 1
ATOM 646 O O . LEU A 1 86 ? -2.686 6.621 -15.677 1.00 92.06 86 LEU A O 1
ATOM 650 N N . LEU A 1 87 ? -2.649 4.373 -15.709 1.00 93.94 87 LEU A N 1
ATOM 651 C CA . LEU A 1 87 ? -4.055 4.204 -16.069 1.00 93.94 87 LEU A CA 1
ATOM 652 C C . LEU A 1 87 ? -4.968 4.296 -14.844 1.00 93.94 87 LEU A C 1
ATOM 654 O O . LEU A 1 87 ? -4.764 3.612 -13.841 1.00 93.94 87 LEU A O 1
ATOM 658 N N . GLU A 1 88 ? -6.013 5.115 -14.948 1.00 92.75 88 GLU A N 1
ATOM 659 C CA . GLU A 1 88 ? -6.995 5.314 -13.877 1.00 92.75 88 GLU A CA 1
ATOM 660 C C . GLU A 1 88 ? -7.756 4.039 -13.521 1.00 92.75 88 GLU A C 1
ATOM 662 O O . GLU A 1 88 ? -7.853 3.705 -12.341 1.00 92.75 88 GLU A O 1
ATOM 667 N N . GLU A 1 89 ? -8.176 3.264 -14.524 1.00 94.31 89 GLU A N 1
ATOM 668 C CA . GLU A 1 89 ? -8.871 1.988 -14.310 1.00 94.31 89 GLU A CA 1
ATOM 669 C C . GLU A 1 89 ? -8.064 1.006 -13.441 1.00 94.31 89 GLU A C 1
ATOM 671 O O . GLU A 1 89 ? -8.633 0.277 -12.627 1.00 94.31 89 GLU A O 1
ATOM 676 N N . ASN A 1 90 ? -6.731 1.014 -13.556 1.00 96.38 90 ASN A N 1
ATOM 677 C CA . ASN A 1 90 ? -5.869 0.157 -12.750 1.00 96.38 90 ASN A CA 1
ATOM 678 C C . ASN A 1 90 ? -5.836 0.637 -11.299 1.00 96.38 90 ASN A C 1
ATOM 680 O O . ASN A 1 90 ? -5.913 -0.184 -10.387 1.00 96.38 90 ASN A O 1
ATOM 684 N N . ARG A 1 91 ? -5.789 1.956 -11.068 1.00 93.50 91 ARG A N 1
ATOM 685 C CA . ARG A 1 91 ? -5.848 2.544 -9.718 1.00 93.50 91 ARG A CA 1
ATOM 686 C C . ARG A 1 91 ? -7.164 2.211 -9.016 1.00 93.50 91 ARG A C 1
ATOM 688 O O . ARG A 1 91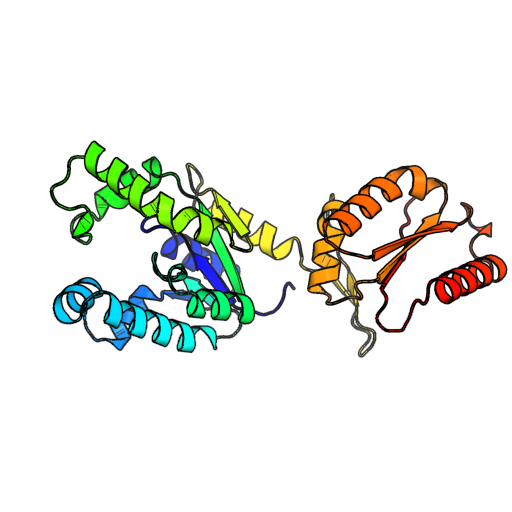 ? -7.148 1.806 -7.854 1.00 93.50 91 ARG A O 1
ATOM 695 N N . GLU A 1 92 ? -8.285 2.327 -9.721 1.00 87.38 92 GLU A N 1
ATOM 696 C CA . GLU A 1 92 ? -9.606 1.958 -9.198 1.00 87.38 92 GLU A CA 1
ATOM 697 C C . GLU A 1 92 ? -9.714 0.463 -8.880 1.00 87.38 92 GLU A C 1
ATOM 699 O O . GLU A 1 92 ? -10.293 0.067 -7.868 1.00 87.38 92 GLU A O 1
ATOM 704 N N . LEU A 1 93 ? -9.144 -0.392 -9.729 1.00 89.62 93 LEU A N 1
ATOM 705 C CA . LEU A 1 93 ? -9.138 -1.829 -9.487 1.00 89.62 93 LEU A CA 1
ATOM 706 C C . LEU A 1 93 ? -8.317 -2.187 -8.242 1.00 89.62 93 LEU A C 1
ATOM 708 O O . LEU A 1 93 ? -8.782 -2.959 -7.399 1.00 89.62 93 LEU A O 1
ATOM 712 N N . LEU A 1 94 ? -7.121 -1.608 -8.109 1.00 92.00 94 LEU A N 1
ATOM 713 C CA . LEU A 1 94 ? -6.237 -1.801 -6.958 1.00 92.00 94 LEU A CA 1
ATOM 714 C C . LEU A 1 94 ? -6.938 -1.404 -5.654 1.00 92.00 94 LEU A C 1
ATOM 716 O O . LEU A 1 94 ? -6.974 -2.203 -4.720 1.00 92.00 94 LEU A O 1
ATOM 720 N N . SER A 1 95 ? -7.557 -0.217 -5.616 1.00 84.81 95 SER A N 1
ATOM 721 C CA . SER A 1 95 ? -8.229 0.307 -4.417 1.00 84.81 95 SER A CA 1
ATOM 722 C C . SER A 1 95 ? -9.443 -0.523 -3.989 1.00 84.81 95 SER A C 1
ATOM 724 O O . SER A 1 95 ? -9.763 -0.600 -2.803 1.00 84.81 95 SER A O 1
ATOM 726 N N . ARG A 1 96 ? -10.113 -1.186 -4.938 1.00 85.81 96 ARG A N 1
ATOM 727 C CA . ARG A 1 96 ? -11.266 -2.056 -4.663 1.00 85.81 96 ARG A CA 1
ATOM 728 C C . ARG A 1 96 ? -10.892 -3.465 -4.212 1.00 85.81 96 ARG A C 1
ATOM 730 O O . ARG A 1 96 ? -11.696 -4.107 -3.540 1.00 85.81 96 ARG A O 1
ATOM 737 N N . THR A 1 97 ? -9.731 -3.971 -4.624 1.00 87.69 97 THR A N 1
ATOM 738 C CA . THR A 1 97 ? -9.373 -5.400 -4.492 1.00 87.69 97 THR A CA 1
ATOM 739 C C . THR A 1 97 ? -8.231 -5.662 -3.516 1.00 87.69 97 THR A C 1
ATOM 741 O O . THR A 1 97 ? -7.912 -6.817 -3.222 1.00 87.69 97 THR A O 1
ATOM 744 N N . GLY A 1 98 ? -7.607 -4.615 -2.982 1.00 89.38 98 GLY A N 1
ATOM 745 C CA . GLY A 1 98 ? -6.508 -4.789 -2.053 1.00 89.38 98 GLY A CA 1
ATOM 746 C C . GLY A 1 98 ? -5.899 -3.489 -1.564 1.00 89.38 98 GLY A C 1
ATOM 747 O O . GLY A 1 98 ? -6.514 -2.428 -1.583 1.00 89.38 98 GLY A O 1
ATOM 748 N N . THR A 1 99 ? -4.665 -3.623 -1.106 1.00 90.00 99 THR A N 1
ATOM 749 C CA . THR A 1 99 ? -3.875 -2.582 -0.462 1.00 90.00 99 THR A CA 1
ATOM 750 C C . THR A 1 99 ? -2.630 -2.321 -1.293 1.00 90.00 99 THR A C 1
ATOM 752 O O . THR A 1 99 ? -1.927 -3.265 -1.652 1.00 90.00 99 THR A O 1
ATOM 755 N N . THR A 1 100 ? -2.306 -1.059 -1.558 1.00 92.50 100 THR A N 1
ATOM 756 C CA . THR A 1 100 ? -1.084 -0.670 -2.274 1.00 92.50 100 THR A CA 1
ATOM 757 C C . THR A 1 100 ? 0.068 -0.356 -1.315 1.00 92.50 100 THR A C 1
ATOM 759 O O . THR A 1 100 ? -0.084 0.387 -0.345 1.00 92.50 100 THR A O 1
ATOM 762 N N . LEU A 1 101 ? 1.240 -0.923 -1.604 1.00 94.38 101 LEU A N 1
ATOM 763 C CA . LEU A 1 101 ? 2.510 -0.687 -0.922 1.00 94.38 101 LEU A CA 1
ATOM 764 C C . LEU A 1 101 ? 3.501 -0.055 -1.900 1.00 94.38 101 LEU A C 1
ATOM 766 O O . LEU A 1 101 ? 3.934 -0.704 -2.852 1.00 94.38 101 LEU A O 1
ATOM 770 N N . TYR A 1 102 ? 3.904 1.181 -1.637 1.00 95.19 102 TYR A N 1
ATOM 771 C CA . TYR A 1 102 ? 4.939 1.870 -2.393 1.00 95.19 102 TYR A CA 1
ATOM 772 C C . TYR A 1 102 ? 6.335 1.604 -1.814 1.00 95.19 102 TYR A C 1
ATOM 774 O O . TYR A 1 102 ? 6.603 1.878 -0.645 1.00 95.19 102 TYR A O 1
ATOM 782 N N . LEU A 1 103 ? 7.243 1.098 -2.650 1.00 96.44 103 LEU A N 1
ATOM 783 C CA . LEU A 1 103 ? 8.669 1.020 -2.329 1.00 96.44 103 LEU A CA 1
ATOM 784 C C . LEU A 1 103 ? 9.368 2.327 -2.709 1.00 96.44 103 LEU A C 1
ATOM 786 O O . LEU A 1 103 ? 9.791 2.511 -3.856 1.00 96.44 103 LEU A O 1
ATOM 790 N N . ASP A 1 104 ? 9.496 3.218 -1.732 1.00 94.44 104 ASP A N 1
ATOM 791 C CA . ASP A 1 104 ? 10.133 4.518 -1.890 1.00 94.44 104 ASP A CA 1
ATOM 792 C C . ASP A 1 104 ? 11.650 4.355 -1.962 1.00 94.44 104 ASP A C 1
ATOM 794 O O . ASP A 1 104 ? 12.286 3.827 -1.050 1.00 94.44 104 ASP A O 1
ATOM 798 N N . THR A 1 105 ? 12.229 4.717 -3.101 1.00 94.81 105 THR A N 1
ATOM 799 C CA . THR A 1 105 ? 13.649 4.496 -3.385 1.00 94.81 105 THR A CA 1
ATOM 800 C C . THR A 1 105 ? 14.205 5.718 -4.087 1.00 94.81 105 THR A C 1
ATOM 802 O O . THR A 1 105 ? 13.666 6.122 -5.120 1.00 94.81 105 THR A O 1
ATOM 805 N N . SER A 1 106 ? 15.294 6.280 -3.564 1.00 94.56 106 SER A N 1
ATOM 806 C CA . SER A 1 106 ? 15.914 7.4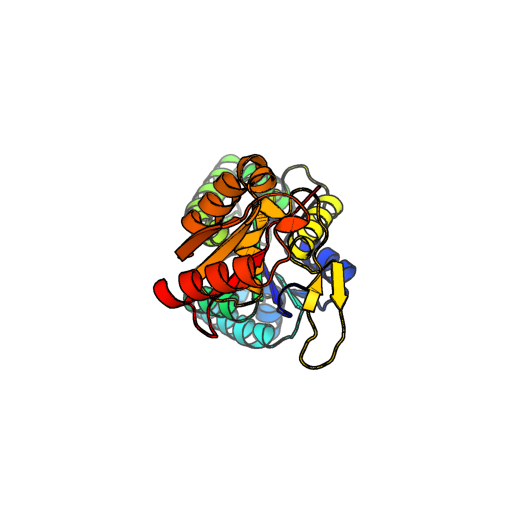55 -4.179 1.00 94.56 106 SER A CA 1
ATOM 807 C C . SER A 1 106 ? 16.396 7.182 -5.616 1.00 94.56 106 SER A C 1
ATOM 809 O O . SER A 1 106 ? 16.845 6.067 -5.919 1.00 94.56 106 SER A O 1
ATOM 811 N N . PRO A 1 107 ? 16.358 8.186 -6.515 1.00 94.00 107 PRO A N 1
ATOM 812 C CA . PRO A 1 107 ? 16.918 8.086 -7.865 1.00 94.00 107 PRO A CA 1
ATOM 813 C C . PRO A 1 107 ? 18.365 7.576 -7.899 1.00 94.00 107 PRO A C 1
ATOM 815 O O . PRO A 1 107 ? 18.729 6.795 -8.776 1.00 94.00 107 PRO A O 1
ATOM 818 N N . GLU A 1 108 ? 19.178 7.969 -6.920 1.00 93.25 108 GLU A N 1
ATOM 819 C CA . GLU A 1 108 ? 20.580 7.577 -6.779 1.00 93.25 108 GLU A CA 1
ATOM 820 C C . GLU A 1 108 ? 20.721 6.072 -6.472 1.00 93.25 108 GLU A C 1
ATOM 822 O O . GLU A 1 108 ? 21.528 5.365 -7.092 1.00 93.25 108 GLU A O 1
ATOM 827 N N . THR A 1 109 ? 19.885 5.542 -5.573 1.00 92.75 109 THR A N 1
ATOM 828 C CA . THR A 1 109 ? 19.817 4.099 -5.291 1.00 92.75 109 THR A CA 1
ATOM 829 C C . THR A 1 109 ? 19.271 3.327 -6.493 1.00 92.75 109 THR A C 1
ATOM 831 O O . THR A 1 109 ? 19.791 2.258 -6.830 1.00 92.75 109 THR A O 1
ATOM 834 N N . LEU A 1 110 ? 18.248 3.860 -7.172 1.00 92.25 110 LEU A N 1
ATOM 835 C CA . LEU A 1 110 ? 17.673 3.255 -8.376 1.00 92.25 110 LEU A CA 1
ATOM 836 C C . LEU A 1 110 ? 18.721 3.120 -9.480 1.00 92.25 110 LEU A C 1
ATOM 838 O O . LEU A 1 110 ? 18.887 2.025 -10.016 1.00 92.25 110 LEU A O 1
ATOM 842 N N . LEU A 1 111 ? 19.472 4.187 -9.773 1.00 90.81 111 LEU A N 1
ATOM 843 C CA . LEU A 1 111 ? 20.564 4.157 -10.744 1.00 90.81 111 LEU A CA 1
ATOM 844 C C . LEU A 1 111 ? 21.580 3.068 -10.384 1.00 90.81 111 LEU A C 1
ATOM 846 O O . LEU A 1 111 ? 21.863 2.196 -11.204 1.00 90.81 111 LEU A O 1
ATOM 850 N N . THR A 1 112 ? 22.053 3.063 -9.135 1.00 89.19 112 THR A N 1
ATOM 851 C CA . THR A 1 112 ? 23.030 2.081 -8.640 1.00 89.19 112 THR A CA 1
ATOM 852 C C . THR A 1 112 ? 22.560 0.637 -8.845 1.00 89.19 112 THR A C 1
ATOM 854 O O . THR A 1 112 ? 23.327 -0.222 -9.287 1.00 89.19 112 THR A O 1
ATOM 857 N N . ARG A 1 113 ? 21.281 0.354 -8.564 1.00 88.19 113 ARG A N 1
ATOM 858 C CA . ARG A 1 113 ? 20.679 -0.978 -8.750 1.00 88.19 113 ARG A CA 1
ATOM 859 C C . ARG A 1 113 ? 20.488 -1.327 -10.229 1.00 88.19 113 ARG A C 1
ATOM 861 O O . ARG A 1 113 ? 20.676 -2.481 -10.612 1.00 88.19 113 ARG A O 1
ATOM 868 N N . LEU A 1 114 ? 20.134 -0.348 -11.060 1.00 84.19 114 LEU A N 1
ATOM 869 C CA . LEU A 1 114 ? 19.855 -0.543 -12.483 1.00 84.19 114 LEU A CA 1
ATOM 870 C C . LEU A 1 114 ? 21.118 -0.727 -13.329 1.00 84.19 114 LEU A C 1
ATOM 872 O O . LEU A 1 114 ? 21.038 -1.436 -14.331 1.00 84.19 114 LEU A O 1
ATOM 876 N N . ILE A 1 115 ? 22.275 -0.190 -12.912 1.00 75.50 115 ILE A N 1
ATOM 877 C CA . ILE A 1 115 ? 23.562 -0.333 -13.626 1.00 75.50 115 ILE A CA 1
ATOM 878 C C . ILE A 1 115 ? 23.867 -1.798 -13.980 1.00 75.50 115 ILE A C 1
ATOM 880 O O . ILE A 1 115 ? 24.336 -2.081 -15.078 1.00 75.50 115 ILE A O 1
ATOM 884 N N . ARG A 1 116 ? 23.531 -2.748 -13.098 1.00 68.25 116 ARG A N 1
ATOM 885 C CA . ARG A 1 116 ? 23.781 -4.188 -13.311 1.00 68.25 116 ARG A CA 1
ATOM 886 C C . ARG A 1 116 ? 22.851 -4.858 -14.333 1.00 68.25 116 ARG A C 1
ATOM 888 O O . ARG A 1 116 ? 23.058 -6.019 -14.655 1.00 68.25 116 ARG A O 1
ATOM 895 N N . SER A 1 117 ? 21.820 -4.162 -14.811 1.00 68.25 117 SER A N 1
ATOM 896 C CA . SER A 1 117 ? 20.787 -4.696 -15.716 1.00 68.25 117 SER A CA 1
ATOM 897 C C . SER A 1 117 ? 20.486 -3.760 -16.894 1.00 68.25 117 SER A C 1
ATOM 899 O O . SER A 1 117 ? 19.400 -3.810 -17.473 1.00 68.25 1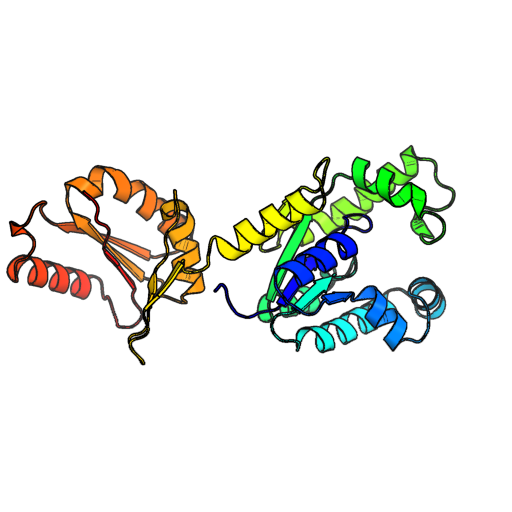17 SER A O 1
ATOM 901 N N . ILE A 1 118 ? 21.446 -2.892 -17.235 1.00 64.31 118 ILE A N 1
ATOM 902 C CA . ILE A 1 118 ? 21.269 -1.813 -18.215 1.00 64.31 118 ILE A CA 1
ATOM 903 C C . ILE A 1 118 ? 20.914 -2.342 -19.615 1.00 64.31 118 ILE A C 1
ATOM 905 O O . ILE A 1 118 ? 20.154 -1.698 -20.335 1.00 64.31 118 ILE A O 1
ATOM 909 N N . ASP A 1 119 ? 21.409 -3.531 -19.976 1.00 59.31 119 ASP A N 1
ATOM 910 C CA . ASP A 1 119 ? 21.222 -4.121 -21.308 1.00 59.31 119 ASP A CA 1
ATOM 911 C C . ASP A 1 119 ? 19.756 -4.449 -21.620 1.00 59.31 119 ASP A C 1
ATOM 913 O O . ASP A 1 119 ? 19.349 -4.405 -22.778 1.00 59.31 119 ASP A O 1
ATOM 917 N N . ASN A 1 120 ? 18.936 -4.664 -20.587 1.00 60.56 120 ASN A N 1
ATOM 918 C CA . ASN A 1 120 ? 17.507 -4.958 -20.714 1.00 60.56 120 ASN A CA 1
ATOM 919 C C . ASN A 1 120 ? 16.630 -3.691 -20.659 1.00 60.56 120 ASN A C 1
ATOM 921 O O . ASN A 1 120 ? 15.417 -3.779 -20.459 1.00 60.56 120 ASN A O 1
ATOM 925 N N . ARG A 1 121 ? 17.227 -2.492 -20.752 1.00 70.56 121 ARG A N 1
ATOM 926 C CA . ARG A 1 121 ? 16.532 -1.202 -20.591 1.00 70.56 121 ARG A CA 1
ATOM 927 C C . ARG A 1 121 ? 16.847 -0.262 -21.763 1.00 70.56 121 ARG A C 1
ATOM 929 O O . ARG A 1 121 ? 17.715 0.605 -21.629 1.00 70.56 121 ARG A O 1
ATOM 936 N N . PRO A 1 122 ? 16.103 -0.359 -22.882 1.00 66.19 122 PRO A N 1
ATOM 937 C CA . PRO A 1 122 ? 16.345 0.444 -24.085 1.00 66.19 122 PRO A CA 1
ATOM 938 C C . PRO A 1 122 ? 16.413 1.954 -23.811 1.00 66.19 122 PRO A C 1
ATOM 940 O O . PRO A 1 122 ? 17.250 2.652 -24.372 1.00 66.19 122 PRO A O 1
ATOM 943 N N . LEU A 1 123 ? 15.598 2.449 -22.871 1.00 69.62 123 LEU A N 1
ATOM 944 C CA . LEU A 1 123 ? 15.515 3.872 -22.522 1.00 69.62 123 LEU A CA 1
ATOM 945 C C . LEU A 1 123 ? 16.755 4.440 -21.807 1.00 69.62 123 LEU A C 1
ATOM 947 O O . LEU A 1 123 ? 16.906 5.661 -21.791 1.00 69.62 123 LEU A O 1
ATOM 951 N N . LEU A 1 124 ? 17.609 3.601 -21.208 1.00 72.88 124 LEU A N 1
ATOM 952 C CA . LEU A 1 124 ? 18.802 4.022 -20.449 1.00 72.88 124 LEU A CA 1
ATOM 953 C C . LEU A 1 124 ? 20.123 3.645 -21.145 1.00 72.88 124 LEU A C 1
ATOM 955 O O . LEU A 1 124 ? 21.207 3.942 -20.635 1.00 72.88 124 LEU A O 1
ATOM 959 N N . LYS A 1 125 ? 20.042 2.970 -22.295 1.00 74.38 125 LYS A N 1
ATOM 960 C CA . LYS A 1 125 ? 21.195 2.467 -23.041 1.00 74.38 125 LYS A CA 1
ATOM 961 C C . LYS A 1 125 ? 21.953 3.619 -23.712 1.00 74.38 125 LYS A C 1
ATOM 963 O O . LYS A 1 125 ? 21.344 4.521 -24.272 1.00 74.38 125 LYS A O 1
ATOM 968 N N . GLY A 1 126 ? 23.287 3.579 -23.665 1.00 76.62 126 GLY A N 1
ATOM 969 C CA . GLY A 1 126 ? 24.158 4.559 -24.334 1.00 76.62 126 GLY A CA 1
ATOM 970 C C . GLY A 1 126 ? 24.304 5.918 -23.635 1.00 76.62 126 GLY A C 1
ATOM 971 O O . GLY A 1 126 ? 25.061 6.750 -24.120 1.00 76.62 126 GLY A O 1
ATOM 972 N N . LEU A 1 127 ? 23.629 6.130 -22.501 1.00 81.19 127 LEU A N 1
ATOM 973 C CA . LEU A 1 127 ? 23.711 7.359 -21.708 1.00 81.19 127 LEU A CA 1
ATOM 974 C C . LEU A 1 127 ? 24.866 7.311 -20.690 1.00 81.19 127 LEU A C 1
ATOM 976 O O . LEU A 1 127 ? 25.196 6.247 -20.149 1.00 81.19 127 LEU A O 1
ATOM 980 N N . SER A 1 128 ? 25.447 8.472 -20.386 1.00 85.50 128 SER A N 1
ATOM 981 C CA . SER A 1 128 ? 26.329 8.668 -19.228 1.00 85.50 128 SER A CA 1
ATOM 982 C C . SER A 1 128 ? 25.558 8.519 -17.912 1.00 85.50 128 SER A C 1
ATOM 984 O O . SER A 1 128 ? 24.329 8.583 -17.877 1.00 85.50 128 SER A O 1
ATOM 986 N N . ASP A 1 129 ? 26.261 8.311 -16.799 1.00 84.31 129 ASP A N 1
ATOM 987 C CA . ASP A 1 129 ? 25.600 8.106 -15.504 1.00 84.31 129 ASP A CA 1
ATOM 988 C C . ASP A 1 129 ? 24.825 9.342 -15.027 1.00 84.31 129 ASP A C 1
ATOM 990 O O . ASP A 1 129 ? 23.766 9.198 -14.416 1.00 84.31 129 ASP A O 1
ATOM 994 N N . THR A 1 130 ? 25.283 10.546 -15.381 1.00 88.00 130 THR A N 1
ATOM 995 C CA . THR A 1 130 ? 24.551 11.798 -15.142 1.00 88.00 130 THR A CA 1
ATOM 996 C C . THR A 1 130 ? 23.265 11.864 -15.965 1.00 88.00 130 THR A C 1
ATOM 998 O O . THR A 1 130 ? 22.200 12.100 -15.405 1.00 88.00 130 THR A O 1
ATOM 1001 N N . GLU A 1 131 ? 23.323 11.546 -17.262 1.00 89.44 131 GLU A N 1
ATOM 1002 C CA . GLU A 1 131 ? 22.136 11.543 -18.133 1.00 89.44 131 GLU A CA 1
ATOM 1003 C C . GLU A 1 131 ? 21.115 10.475 -17.715 1.00 89.44 131 GLU A C 1
ATOM 1005 O O . GLU A 1 131 ? 19.906 10.702 -17.771 1.00 89.44 131 GLU A O 1
ATOM 1010 N N . LYS A 1 132 ? 21.579 9.304 -17.254 1.00 87.94 132 LYS A N 1
ATOM 1011 C CA . LYS A 1 132 ? 20.695 8.271 -16.692 1.00 87.94 132 LYS A CA 1
ATOM 1012 C C . LYS A 1 132 ? 20.003 8.762 -15.429 1.00 87.94 132 LYS A C 1
ATOM 1014 O O . LYS A 1 132 ? 18.810 8.512 -15.270 1.00 87.94 132 LYS A O 1
ATOM 1019 N N . LEU A 1 133 ? 20.740 9.415 -14.526 1.00 90.19 133 LEU A N 1
ATOM 1020 C CA . LEU A 1 133 ? 20.177 9.944 -13.287 1.00 90.19 133 LEU A CA 1
ATOM 1021 C C . LEU A 1 133 ? 19.089 10.978 -13.580 1.00 90.19 133 LEU A C 1
ATOM 1023 O O . LEU A 1 133 ? 18.007 10.893 -13.003 1.00 90.19 133 LEU A O 1
ATOM 1027 N N . ASP A 1 134 ? 19.358 11.904 -14.498 1.00 91.62 134 ASP A N 1
ATOM 1028 C CA . ASP A 1 134 ? 18.406 12.944 -14.891 1.00 91.62 134 ASP A CA 1
ATOM 1029 C C . ASP A 1 134 ? 17.147 12.335 -15.514 1.00 91.62 134 ASP A C 1
ATOM 1031 O O . ASP A 1 134 ? 16.033 12.670 -15.112 1.00 91.62 134 ASP A O 1
ATOM 1035 N N . LYS A 1 135 ? 17.306 11.340 -16.393 1.00 88.81 135 LYS A N 1
ATOM 1036 C CA . LYS A 1 135 ? 16.173 10.627 -16.994 1.00 88.81 135 LYS A CA 1
ATOM 1037 C C . LYS A 1 135 ? 15.354 9.836 -15.972 1.00 88.81 135 LYS A C 1
ATOM 1039 O O . LYS A 1 135 ? 14.128 9.805 -16.049 1.00 88.81 135 LYS A O 1
ATOM 1044 N N . ILE A 1 136 ? 16.003 9.203 -14.990 1.00 90.94 136 ILE A N 1
ATOM 1045 C CA . ILE A 1 136 ? 15.302 8.543 -13.878 1.00 90.94 136 ILE A CA 1
ATOM 1046 C C . ILE A 1 136 ? 14.510 9.577 -13.072 1.00 90.94 136 ILE A C 1
ATOM 1048 O O . ILE A 1 136 ? 13.354 9.318 -12.747 1.00 90.94 136 ILE A O 1
ATOM 1052 N N . LYS A 1 137 ? 15.103 10.739 -12.767 1.00 93.50 137 LYS A N 1
ATOM 1053 C CA . LYS A 1 137 ? 14.439 11.824 -12.029 1.00 93.50 137 LYS A CA 1
ATOM 1054 C C . LYS A 1 137 ? 13.218 12.354 -12.774 1.00 93.50 137 LYS A C 1
ATOM 1056 O O . LYS A 1 137 ? 12.167 12.478 -12.155 1.00 93.50 137 LYS A O 1
ATOM 1061 N N . GLU A 1 138 ? 13.335 12.588 -14.077 1.00 91.69 138 GLU A N 1
ATOM 1062 C CA . GLU A 1 138 ? 12.229 13.011 -14.944 1.00 91.69 138 GLU A CA 1
ATOM 1063 C C . GLU A 1 138 ? 11.081 11.992 -14.916 1.00 91.69 138 GLU A C 1
ATOM 1065 O O . GLU A 1 138 ? 9.968 12.309 -14.504 1.00 91.69 138 GLU A O 1
ATOM 1070 N N . MET A 1 139 ? 11.370 10.725 -15.230 1.00 88.75 139 MET A N 1
ATOM 1071 C CA . MET A 1 139 ? 10.352 9.668 -15.247 1.00 88.75 139 MET A CA 1
ATOM 1072 C C . MET A 1 139 ? 9.712 9.426 -13.874 1.00 88.75 139 MET A C 1
ATOM 1074 O O . MET A 1 139 ? 8.568 8.971 -13.789 1.00 88.75 139 MET A O 1
ATOM 1078 N N . LEU A 1 140 ? 10.466 9.635 -12.794 1.00 91.50 140 LEU A N 1
ATOM 1079 C CA . LEU A 1 140 ? 9.974 9.480 -11.433 1.00 91.50 140 LEU A CA 1
ATOM 1080 C C . LEU A 1 140 ? 9.103 10.669 -11.026 1.00 91.50 140 LEU A C 1
ATOM 1082 O O . LEU A 1 140 ? 8.095 10.436 -10.368 1.00 91.50 140 LEU A O 1
ATOM 1086 N N . ALA A 1 141 ? 9.424 11.893 -11.452 1.00 91.31 141 ALA A N 1
ATOM 1087 C CA . ALA A 1 141 ? 8.638 13.090 -11.155 1.00 91.31 141 ALA A CA 1
ATOM 1088 C C . ALA A 1 141 ? 7.181 12.954 -11.625 1.00 91.31 141 ALA A C 1
ATOM 1090 O O . ALA A 1 141 ? 6.267 13.216 -10.844 1.00 91.31 141 ALA A O 1
ATOM 1091 N N . ASP A 1 142 ? 6.960 12.433 -12.835 1.00 87.19 142 ASP A N 1
ATOM 1092 C CA . ASP A 1 142 ? 5.610 12.219 -13.380 1.00 87.19 142 ASP A CA 1
ATOM 1093 C C . ASP A 1 142 ? 4.810 11.159 -12.608 1.00 87.19 142 ASP A C 1
ATOM 1095 O O . ASP A 1 142 ? 3.580 11.193 -12.542 1.00 87.19 142 ASP A O 1
ATOM 1099 N N . ARG A 1 143 ? 5.504 10.181 -12.017 1.00 92.25 143 ARG A N 1
ATOM 1100 C CA . ARG A 1 143 ? 4.886 9.012 -11.370 1.00 92.25 143 ARG A CA 1
ATOM 1101 C C . ARG A 1 143 ? 4.783 9.153 -9.860 1.00 92.25 143 ARG A C 1
ATOM 1103 O O . ARG A 1 143 ? 3.978 8.457 -9.243 1.00 92.25 143 ARG A O 1
ATOM 1110 N N . LEU A 1 144 ? 5.583 10.027 -9.256 1.00 90.94 144 LEU A N 1
ATOM 1111 C CA . LEU A 1 144 ? 5.689 10.174 -7.810 1.00 90.94 144 LEU A CA 1
ATOM 1112 C C . LEU A 1 144 ? 4.346 10.510 -7.146 1.00 90.94 144 LEU A C 1
ATOM 1114 O O . LEU A 1 144 ? 4.031 9.832 -6.168 1.00 90.94 144 LEU A O 1
ATOM 1118 N N . PRO A 1 145 ? 3.504 11.427 -7.673 1.00 89.81 145 PRO A N 1
ATOM 1119 C CA . PRO A 1 145 ? 2.184 11.676 -7.090 1.00 89.81 145 PRO A CA 1
ATOM 1120 C C . PRO A 1 145 ? 1.301 10.421 -7.060 1.00 89.81 145 PRO A C 1
ATOM 1122 O O . PRO A 1 145 ? 0.579 10.181 -6.094 1.00 89.81 145 PRO A O 1
ATOM 1125 N N . LEU A 1 146 ? 1.399 9.575 -8.091 1.00 90.81 146 LEU A N 1
ATOM 1126 C CA . LEU A 1 146 ? 0.644 8.325 -8.175 1.00 90.81 146 LEU A CA 1
ATOM 1127 C C . LEU A 1 146 ? 1.169 7.298 -7.169 1.00 90.81 146 LEU A C 1
ATOM 1129 O O . LEU A 1 146 ? 0.383 6.660 -6.475 1.00 90.81 146 LEU A O 1
ATOM 1133 N N . TYR A 1 147 ? 2.488 7.164 -7.031 1.00 90.25 147 TYR A N 1
ATOM 1134 C CA . TYR A 1 147 ? 3.078 6.284 -6.022 1.00 90.25 147 TYR A CA 1
ATOM 1135 C C . TYR A 1 147 ? 2.751 6.728 -4.595 1.00 90.25 147 TYR A C 1
ATOM 1137 O O . TYR A 1 147 ? 2.392 5.893 -3.765 1.00 90.25 147 TYR A O 1
ATOM 1145 N N . GLN A 1 148 ? 2.817 8.031 -4.318 1.00 86.56 148 GLN A N 1
ATOM 1146 C CA . GLN A 1 148 ? 2.521 8.607 -3.004 1.00 86.56 148 GLN A CA 1
ATOM 1147 C C . GLN A 1 148 ? 1.048 8.473 -2.603 1.00 86.56 148 GLN A C 1
ATOM 1149 O O . GLN A 1 148 ? 0.746 8.524 -1.416 1.00 86.56 148 GLN A O 1
ATOM 1154 N N . SER A 1 149 ? 0.143 8.231 -3.557 1.00 81.25 149 SER A N 1
ATOM 1155 C CA . SER A 1 149 ? -1.262 7.909 -3.268 1.00 81.25 149 SER A CA 1
ATOM 1156 C C . SER A 1 149 ? -1.487 6.493 -2.701 1.00 81.25 149 SER A C 1
ATOM 1158 O O . SER A 1 149 ? -2.625 6.113 -2.424 1.00 81.25 149 SER A O 1
ATOM 1160 N N . SER A 1 150 ? -0.423 5.696 -2.528 1.00 87.00 150 SER A N 1
ATOM 1161 C CA . SER A 1 150 ? -0.512 4.327 -2.001 1.00 87.00 150 SER A CA 1
ATOM 1162 C C . SER A 1 150 ? -0.900 4.276 -0.521 1.00 87.00 150 SER A C 1
ATOM 1164 O O . SER A 1 150 ? -0.591 5.183 0.246 1.00 87.00 150 SER A O 1
ATOM 1166 N N . ASN A 1 151 ? -1.532 3.179 -0.089 1.00 83.12 151 ASN A N 1
ATOM 1167 C CA . ASN A 1 151 ? -1.973 3.016 1.303 1.00 83.12 151 ASN A CA 1
ATOM 1168 C C . ASN A 1 151 ? -0.809 2.965 2.305 1.00 83.12 151 ASN A C 1
ATOM 1170 O O . ASN A 1 151 ? -0.970 3.374 3.455 1.00 83.12 151 ASN A O 1
ATOM 1174 N N . PHE A 1 152 ? 0.332 2.429 1.875 1.00 84.19 152 PHE A N 1
ATOM 1175 C CA . PHE A 1 152 ? 1.557 2.324 2.658 1.00 84.19 152 PHE A CA 1
ATOM 1176 C C . PHE A 1 152 ? 2.758 2.711 1.802 1.00 84.19 152 PHE A C 1
ATOM 1178 O O . PHE A 1 152 ? 2.766 2.478 0.590 1.00 84.19 152 PHE A O 1
ATOM 1185 N N . SER A 1 153 ? 3.799 3.237 2.437 1.00 89.31 153 SER A N 1
ATOM 1186 C CA . SER A 1 153 ? 5.098 3.447 1.811 1.00 89.31 153 SER A CA 1
ATOM 1187 C C . SER A 1 153 ? 6.219 3.019 2.750 1.00 89.31 153 SER A C 1
ATOM 1189 O O . SER A 1 153 ? 6.117 3.165 3.965 1.00 89.31 153 SER A O 1
ATOM 1191 N N . VAL A 1 154 ? 7.291 2.475 2.181 1.00 90.31 154 VAL A N 1
ATOM 1192 C CA . VAL A 1 154 ? 8.492 2.085 2.926 1.00 90.31 154 VAL A CA 1
ATOM 1193 C C . VAL A 1 154 ? 9.729 2.536 2.166 1.00 90.31 154 VAL A C 1
ATOM 1195 O O . VAL A 1 154 ? 9.823 2.345 0.952 1.00 90.31 154 VAL A O 1
ATOM 1198 N N . LYS A 1 155 ? 10.685 3.138 2.878 1.00 91.75 155 LYS A N 1
ATOM 1199 C CA . LYS A 1 155 ? 11.968 3.534 2.294 1.00 91.75 155 LYS A CA 1
ATOM 1200 C C . LYS A 1 155 ? 12.869 2.320 2.126 1.00 91.75 155 LYS A C 1
ATOM 1202 O O . LYS A 1 155 ? 13.081 1.566 3.074 1.00 91.75 155 LYS A O 1
ATOM 1207 N N . THR A 1 156 ? 13.441 2.157 0.938 1.00 93.00 156 THR A N 1
ATOM 1208 C CA . THR A 1 156 ? 14.351 1.038 0.638 1.00 93.00 156 THR A CA 1
ATOM 1209 C C . THR A 1 156 ? 15.821 1.449 0.544 1.00 93.00 156 THR A C 1
ATOM 1211 O O . THR A 1 156 ? 16.685 0.601 0.306 1.00 93.00 156 THR A O 1
ATOM 1214 N N . ASP A 1 157 ? 16.122 2.737 0.715 1.00 90.00 157 ASP A N 1
ATOM 1215 C CA . ASP A 1 157 ? 17.484 3.268 0.739 1.00 90.00 157 ASP A CA 1
ATOM 1216 C C . ASP A 1 157 ? 18.254 2.754 1.957 1.00 90.00 157 ASP A C 1
ATOM 1218 O O . ASP A 1 157 ? 17.795 2.894 3.087 1.00 90.00 157 ASP A O 1
ATOM 1222 N N . ASN A 1 158 ? 19.439 2.181 1.724 1.00 85.94 158 ASN A N 1
ATOM 1223 C CA . ASN A 1 158 ? 20.364 1.682 2.753 1.00 85.94 158 ASN A CA 1
ATOM 1224 C C . ASN A 1 158 ? 19.792 0.649 3.749 1.00 85.94 158 ASN A C 1
ATOM 1226 O O . ASN A 1 158 ? 20.476 0.302 4.708 1.00 85.94 158 ASN A O 1
ATOM 1230 N N . ASN A 1 159 ? 18.589 0.125 3.507 1.00 85.31 159 ASN A N 1
ATOM 1231 C CA . ASN A 1 159 ? 17.954 -0.895 4.337 1.00 85.31 159 ASN A CA 1
ATOM 1232 C C . ASN A 1 159 ? 18.169 -2.292 3.746 1.00 85.31 159 ASN A C 1
ATOM 1234 O O . ASN A 1 159 ? 18.198 -2.465 2.520 1.00 85.31 159 ASN A O 1
ATOM 1238 N N . SER A 1 160 ? 18.294 -3.301 4.613 1.00 90.38 160 SER A N 1
ATOM 1239 C CA . SER A 1 160 ? 18.260 -4.694 4.168 1.00 90.38 160 SER A CA 1
ATOM 1240 C C . SER A 1 160 ? 16.856 -5.059 3.675 1.00 90.38 160 SER A C 1
ATOM 1242 O O . SER A 1 160 ? 15.859 -4.430 4.039 1.00 90.38 160 SER A O 1
ATOM 1244 N N . ILE A 1 161 ? 16.762 -6.083 2.826 1.00 91.88 161 ILE A N 1
ATOM 1245 C CA . ILE A 1 161 ? 15.464 -6.568 2.342 1.00 91.88 161 ILE A CA 1
ATOM 1246 C C . ILE A 1 161 ? 14.639 -7.095 3.524 1.00 91.88 161 ILE A C 1
ATOM 1248 O O . ILE A 1 161 ? 13.430 -6.860 3.572 1.00 91.88 161 ILE A O 1
ATOM 1252 N N . GLU A 1 162 ? 15.277 -7.768 4.488 1.00 92.94 162 GLU A N 1
ATOM 1253 C CA . GLU A 1 162 ? 14.619 -8.239 5.704 1.00 92.94 162 GLU A CA 1
ATOM 1254 C C . GLU A 1 162 ? 14.002 -7.098 6.514 1.00 92.94 162 GLU A C 1
ATOM 1256 O O . GLU A 1 162 ? 12.851 -7.239 6.933 1.00 92.94 162 GLU A O 1
ATOM 1261 N N . ASP A 1 163 ? 14.723 -5.990 6.706 1.00 90.75 163 ASP A N 1
ATOM 1262 C CA . ASP A 1 163 ? 14.235 -4.831 7.465 1.00 90.75 163 ASP A CA 1
ATOM 1263 C C . ASP A 1 163 ? 13.030 -4.195 6.774 1.00 90.75 163 ASP A C 1
ATOM 1265 O O . ASP A 1 163 ? 11.987 -4.017 7.400 1.00 90.75 163 ASP A O 1
ATOM 1269 N N . VAL A 1 164 ? 13.125 -3.968 5.458 1.00 92.12 164 VAL A N 1
ATOM 1270 C CA . VAL A 1 164 ? 12.013 -3.434 4.656 1.00 92.12 164 VAL A CA 1
ATOM 1271 C C . VAL A 1 164 ? 10.773 -4.318 4.795 1.00 92.12 164 VAL A C 1
ATOM 1273 O O . VAL A 1 164 ? 9.673 -3.818 5.018 1.00 92.12 164 VAL A O 1
ATOM 1276 N N . VAL A 1 165 ? 10.923 -5.641 4.687 1.00 94.00 165 VAL A N 1
ATOM 1277 C CA . VAL A 1 165 ? 9.788 -6.564 4.825 1.00 94.00 165 VAL A CA 1
ATOM 1278 C C . VAL A 1 165 ? 9.247 -6.584 6.257 1.00 94.00 165 VAL A C 1
ATOM 1280 O O . VAL A 1 165 ? 8.033 -6.654 6.439 1.00 94.00 165 VAL A O 1
ATOM 1283 N N . ASN A 1 166 ? 10.106 -6.514 7.274 1.00 89.94 166 ASN A N 1
ATOM 1284 C CA . ASN A 1 166 ? 9.676 -6.464 8.671 1.00 89.94 166 ASN A CA 1
ATOM 1285 C C . ASN A 1 166 ? 8.872 -5.192 8.971 1.00 89.94 166 ASN A C 1
ATOM 1287 O O . ASN A 1 166 ? 7.827 -5.285 9.616 1.00 89.94 166 ASN A O 1
ATOM 1291 N N . ASP A 1 167 ? 9.306 -4.038 8.463 1.00 86.50 167 ASP A N 1
ATOM 1292 C CA . ASP A 1 167 ? 8.582 -2.771 8.595 1.00 86.50 167 ASP A CA 1
ATOM 1293 C C . ASP A 1 167 ? 7.217 -2.839 7.905 1.00 86.50 167 ASP A C 1
ATOM 1295 O O . ASP A 1 167 ? 6.195 -2.497 8.500 1.00 86.50 167 ASP A O 1
ATOM 1299 N N . VAL A 1 168 ? 7.165 -3.402 6.694 1.00 88.56 168 VAL A N 1
ATOM 1300 C CA . VAL A 1 168 ? 5.903 -3.631 5.977 1.00 88.56 168 VAL A CA 1
ATOM 1301 C C . VAL A 1 168 ? 4.963 -4.533 6.776 1.00 88.56 168 VAL A C 1
ATOM 1303 O O . VAL A 1 168 ? 3.785 -4.215 6.930 1.00 88.56 168 VAL A O 1
ATOM 1306 N N . ILE A 1 169 ? 5.450 -5.656 7.311 1.00 88.25 169 ILE A N 1
ATOM 1307 C CA . ILE A 1 169 ? 4.629 -6.564 8.127 1.00 88.25 169 ILE A CA 1
ATOM 1308 C C . ILE A 1 169 ? 4.140 -5.850 9.386 1.00 88.25 169 ILE A C 1
ATOM 1310 O O . ILE A 1 169 ? 2.972 -5.986 9.753 1.00 88.25 169 ILE A O 1
ATOM 1314 N N . LYS A 1 170 ? 5.000 -5.068 10.038 1.00 82.25 170 LYS A N 1
ATOM 1315 C CA . LYS A 1 170 ? 4.640 -4.279 11.216 1.00 82.25 170 LYS A CA 1
ATOM 1316 C C . LYS A 1 170 ? 3.524 -3.285 10.898 1.00 82.25 170 LYS A C 1
ATOM 1318 O O . LYS A 1 170 ? 2.578 -3.189 11.675 1.00 82.25 170 LYS A O 1
ATOM 1323 N N . ASP A 1 171 ? 3.571 -2.613 9.755 1.00 77.62 171 ASP A N 1
ATOM 1324 C CA . ASP A 1 171 ? 2.534 -1.664 9.343 1.00 77.62 171 ASP A CA 1
ATOM 1325 C C . ASP A 1 171 ? 1.231 -2.350 8.907 1.00 77.62 171 ASP A C 1
ATOM 1327 O O . ASP A 1 171 ? 0.138 -1.874 9.226 1.00 77.62 171 ASP A O 1
ATOM 1331 N N . LEU A 1 172 ? 1.321 -3.510 8.251 1.00 75.88 172 LEU A N 1
ATOM 1332 C CA . LEU A 1 172 ? 0.158 -4.326 7.886 1.00 75.88 172 LEU A CA 1
ATOM 1333 C C . LEU A 1 172 ? -0.543 -4.932 9.113 1.00 75.88 172 LEU A C 1
ATOM 1335 O O . LEU A 1 172 ? -1.772 -5.048 9.132 1.00 75.88 172 LEU A O 1
ATOM 1339 N N . THR A 1 173 ? 0.226 -5.321 10.134 1.00 68.69 173 THR A N 1
ATOM 1340 C CA . THR A 1 173 ? -0.272 -5.916 11.389 1.00 68.69 173 THR A CA 1
ATOM 1341 C C . THR A 1 173 ? -0.630 -4.876 12.443 1.00 68.69 173 THR A C 1
ATOM 1343 O O . THR A 1 173 ? -1.439 -5.162 13.321 1.00 68.69 173 THR A O 1
ATOM 1346 N N . ALA A 1 174 ? -0.125 -3.647 12.331 1.00 62.03 174 ALA A N 1
ATOM 1347 C CA . ALA A 1 174 ? -0.460 -2.539 13.219 1.00 62.03 174 ALA A CA 1
ATOM 1348 C C . ALA A 1 174 ? -1.962 -2.205 13.269 1.00 62.03 174 ALA A C 1
ATOM 1350 O O . ALA A 1 174 ? -2.406 -1.584 14.230 1.00 62.03 174 ALA A O 1
ATOM 1351 N N . SER A 1 175 ? -2.733 -2.603 12.256 1.00 59.38 175 SER A N 1
ATOM 1352 C CA . SER A 1 175 ? -4.195 -2.459 12.216 1.00 59.38 175 SER A CA 1
ATOM 1353 C C . SER A 1 175 ? -4.928 -3.798 12.365 1.00 59.38 175 SER A C 1
ATOM 1355 O O . SER A 1 175 ? -6.132 -3.874 12.132 1.00 59.38 175 SER A O 1
ATOM 1357 N N . ALA A 1 176 ? -4.236 -4.878 12.739 1.00 65.81 176 ALA A N 1
ATOM 1358 C CA . ALA A 1 176 ? -4.864 -6.161 13.024 1.00 65.81 176 ALA A CA 1
ATOM 1359 C C . ALA A 1 176 ? -5.209 -6.274 14.523 1.00 65.81 176 ALA A C 1
ATOM 1361 O O . ALA A 1 176 ? -4.387 -5.907 15.362 1.00 65.81 176 ALA A O 1
ATOM 1362 N N . PRO A 1 177 ? -6.390 -6.809 14.892 1.00 68.31 177 PRO A N 1
ATOM 1363 C CA . PRO A 1 177 ? -6.648 -7.219 16.264 1.00 68.31 177 PRO A CA 1
ATOM 1364 C C . PRO A 1 177 ? -5.590 -8.194 16.770 1.00 68.31 177 PRO A C 1
ATOM 1366 O O . PRO A 1 177 ? -5.210 -9.119 16.051 1.00 68.31 177 PRO A O 1
ATOM 1369 N N . ALA A 1 178 ? -5.193 -8.013 18.027 1.00 76.56 178 ALA A N 1
ATOM 1370 C CA . ALA A 1 178 ? -4.391 -8.968 18.778 1.00 76.56 178 ALA A CA 1
ATOM 1371 C C . ALA A 1 178 ? -5.147 -10.292 18.969 1.00 76.56 178 ALA A C 1
ATOM 1373 O O . ALA A 1 178 ? -4.544 -11.360 18.946 1.00 76.56 178 ALA A O 1
ATOM 1374 N N . MET A 1 179 ? -6.473 -10.229 19.118 1.00 82.94 179 MET A N 1
ATOM 1375 C CA . MET A 1 179 ? -7.341 -11.404 19.161 1.00 82.94 179 MET A CA 1
ATOM 1376 C C . MET A 1 179 ? -8.769 -11.057 18.743 1.00 82.94 179 MET A C 1
ATOM 1378 O O . MET A 1 179 ? -9.178 -9.899 18.791 1.00 82.94 179 MET A O 1
ATOM 1382 N N . ILE A 1 180 ? -9.541 -12.068 18.357 1.00 82.88 180 ILE A N 1
ATOM 1383 C CA . ILE A 1 180 ? -10.988 -11.956 18.160 1.00 82.88 180 ILE A CA 1
ATOM 1384 C C . ILE A 1 180 ? -11.644 -12.767 19.273 1.00 82.88 180 ILE A C 1
ATOM 1386 O O . ILE A 1 180 ? -11.301 -13.932 19.469 1.00 82.88 180 ILE A O 1
ATOM 1390 N N . VAL A 1 181 ? -12.556 -12.146 20.017 1.00 83.00 181 VAL A N 1
ATOM 1391 C CA . VAL A 1 181 ? -13.396 -12.853 20.985 1.00 83.00 181 VAL A CA 1
ATOM 1392 C C . VAL A 1 181 ? -14.531 -13.494 20.204 1.00 83.00 181 VAL A C 1
ATOM 1394 O O . VAL A 1 181 ? -15.333 -12.776 19.611 1.00 83.00 181 VAL A O 1
ATOM 1397 N N . ASP A 1 182 ? -14.573 -14.825 20.168 1.00 84.31 182 ASP A N 1
ATOM 1398 C CA . ASP A 1 182 ? -15.595 -15.566 19.429 1.00 84.31 182 ASP A CA 1
ATOM 1399 C C . ASP A 1 182 ? -16.835 -15.822 20.298 1.00 84.31 182 ASP A C 1
ATOM 1401 O O . ASP A 1 182 ? -16.807 -16.614 21.240 1.00 84.31 182 ASP A O 1
ATOM 1405 N N . LEU A 1 183 ? -17.919 -15.109 19.993 1.00 85.31 183 LEU A N 1
ATOM 1406 C CA . LEU A 1 183 ? -19.230 -15.190 20.641 1.00 85.31 183 LEU A CA 1
ATOM 1407 C C . LEU A 1 183 ? -20.353 -15.365 19.598 1.00 85.31 183 LEU A C 1
ATOM 1409 O O . LEU A 1 183 ? -21.495 -14.959 19.838 1.00 85.31 183 LEU A O 1
ATOM 1413 N N . GLY A 1 184 ? -20.040 -15.911 18.416 1.00 85.56 184 GLY A N 1
ATOM 1414 C CA . GLY A 1 184 ? -20.976 -16.006 17.292 1.00 85.56 184 GLY A CA 1
ATOM 1415 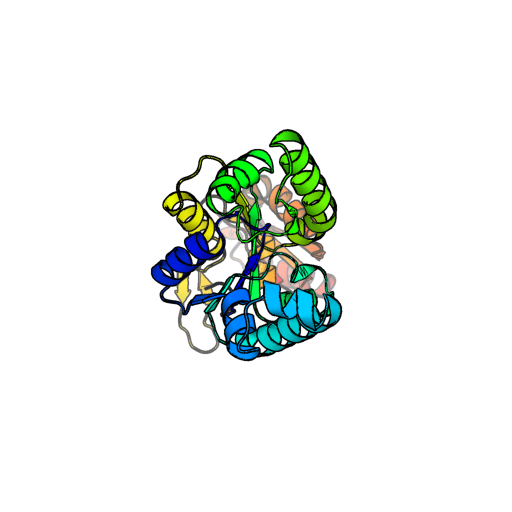C C . GLY A 1 184 ? -21.295 -14.635 16.683 1.00 85.56 184 GLY A C 1
ATOM 1416 O O . GLY A 1 184 ? -20.404 -13.919 16.239 1.00 85.56 184 GLY A O 1
ATOM 1417 N N . GLU A 1 185 ? -22.567 -14.227 16.668 1.00 77.69 185 GLU A N 1
ATOM 1418 C CA . GLU A 1 185 ? -22.979 -12.925 16.101 1.00 77.69 185 GLU A CA 1
ATOM 1419 C C . GLU A 1 185 ? -22.451 -11.711 16.884 1.00 77.69 185 GLU A C 1
ATOM 1421 O O . GLU A 1 185 ? -22.470 -10.589 16.383 1.00 77.69 185 GLU A O 1
ATOM 1426 N N . ARG A 1 186 ? -21.987 -11.921 18.121 1.00 79.00 186 ARG A N 1
ATOM 1427 C CA . ARG A 1 186 ? -21.441 -10.868 18.991 1.00 79.00 186 ARG A CA 1
ATOM 1428 C C . ARG A 1 186 ? -19.919 -10.855 19.023 1.00 79.00 186 ARG A C 1
ATOM 1430 O O . ARG A 1 186 ? -19.353 -10.229 19.913 1.00 79.00 186 ARG A O 1
ATOM 1437 N N . SER A 1 187 ? -19.258 -11.574 18.121 1.00 77.75 187 SER A N 1
ATOM 1438 C CA . SER A 1 187 ? -17.801 -11.617 18.084 1.00 77.75 187 SER A CA 1
ATOM 1439 C C . SER A 1 187 ? -17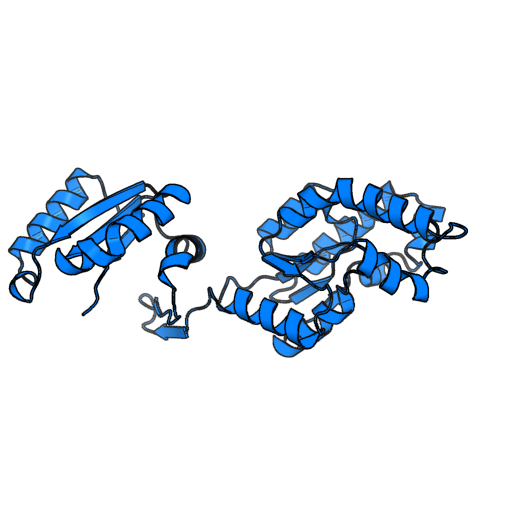.217 -10.230 17.836 1.00 77.75 187 SER A C 1
ATOM 1441 O O . SER A 1 187 ? -17.709 -9.482 16.991 1.00 77.75 187 SER A O 1
ATOM 1443 N N . TYR A 1 188 ? -16.156 -9.883 18.563 1.00 83.31 188 TYR A N 1
ATOM 1444 C CA . TYR A 1 188 ? -15.512 -8.578 18.432 1.00 83.31 188 TYR A CA 1
ATOM 1445 C C . TYR A 1 188 ? -13.983 -8.670 18.491 1.00 83.31 188 TYR A C 1
ATOM 1447 O O . TYR A 1 188 ? -13.420 -9.541 19.162 1.00 83.31 188 TYR A O 1
ATOM 1455 N N . PRO A 1 189 ? -13.285 -7.773 17.778 1.00 86.31 189 PRO A N 1
ATOM 1456 C CA . PRO A 1 189 ? -11.834 -7.680 17.820 1.00 86.31 189 PRO A CA 1
ATOM 1457 C C . PRO A 1 189 ? -11.341 -6.982 19.096 1.00 86.31 189 PRO A C 1
ATOM 1459 O O . PRO A 1 189 ? -11.897 -5.973 19.523 1.00 86.31 189 PRO A O 1
ATOM 1462 N N . ILE A 1 190 ? -10.238 -7.473 19.659 1.00 87.06 190 ILE A N 1
ATOM 1463 C CA . ILE A 1 190 ? -9.439 -6.791 20.682 1.00 87.06 190 ILE A CA 1
ATOM 1464 C C . ILE A 1 190 ? -8.113 -6.388 20.047 1.00 87.06 190 ILE A C 1
ATOM 1466 O O . ILE A 1 190 ? -7.398 -7.223 19.490 1.00 87.06 190 ILE A O 1
ATOM 1470 N N . TYR A 1 191 ? -7.761 -5.113 20.168 1.00 83.62 191 TYR A N 1
ATOM 1471 C CA . TYR A 1 191 ? -6.488 -4.572 19.707 1.00 83.62 191 TYR A CA 1
ATOM 1472 C C . TYR A 1 191 ? -5.606 -4.228 20.907 1.00 83.62 191 TYR A C 1
ATOM 1474 O O . TYR A 1 191 ? -6.066 -3.587 21.848 1.00 83.62 191 TYR A O 1
ATOM 1482 N N . ILE A 1 192 ? -4.335 -4.632 20.867 1.00 84.81 192 ILE A N 1
ATOM 1483 C CA . ILE A 1 192 ? -3.354 -4.343 21.918 1.00 84.81 192 ILE A CA 1
ATOM 1484 C C . ILE A 1 192 ? -2.095 -3.817 21.238 1.00 84.81 192 ILE A C 1
ATOM 1486 O O . ILE A 1 192 ? -1.395 -4.563 20.557 1.00 84.81 192 ILE A O 1
ATOM 1490 N N . GLN A 1 193 ? -1.816 -2.523 21.395 1.00 79.19 193 GLN A N 1
ATOM 1491 C CA . GLN A 1 193 ? -0.617 -1.902 20.840 1.00 79.19 193 GLN A CA 1
ATOM 1492 C C . GLN A 1 193 ? -0.224 -0.655 21.640 1.00 79.19 193 GLN A C 1
ATOM 1494 O O . GLN A 1 193 ? -1.077 0.117 22.079 1.00 79.19 193 GLN A O 1
ATOM 1499 N N . GLN A 1 194 ? 1.080 -0.421 21.785 1.00 78.25 194 GLN A N 1
ATOM 1500 C CA . GLN A 1 194 ? 1.590 0.837 22.322 1.00 78.25 194 GLN A CA 1
ATOM 1501 C C . GLN A 1 194 ? 1.255 1.999 21.370 1.00 78.25 194 GLN A C 1
ATOM 1503 O O . GLN A 1 194 ? 1.511 1.915 20.169 1.00 78.25 194 GLN A O 1
ATOM 1508 N N . GLY A 1 195 ? 0.679 3.082 21.902 1.00 81.31 195 GLY A N 1
ATOM 1509 C CA . GLY A 1 195 ? 0.310 4.260 21.106 1.00 81.31 195 GLY A CA 1
ATOM 1510 C C . GLY A 1 195 ? -0.883 4.047 20.167 1.00 81.31 195 GLY A C 1
ATOM 1511 O O . GLY A 1 195 ? -1.033 4.791 19.197 1.00 81.31 195 GLY A O 1
ATOM 1512 N N . ILE A 1 196 ? -1.736 3.049 20.430 1.00 83.19 196 ILE A N 1
ATOM 1513 C CA . ILE A 1 196 ? -2.882 2.709 19.571 1.00 83.19 196 ILE A CA 1
ATOM 1514 C C . ILE A 1 196 ? -3.882 3.858 19.378 1.00 83.19 196 ILE A C 1
ATOM 1516 O O . ILE A 1 196 ? -4.548 3.919 18.347 1.00 83.19 196 ILE A O 1
ATOM 1520 N N . SER A 1 197 ? -3.952 4.802 20.321 1.00 83.81 197 SER A N 1
ATOM 1521 C CA . SER A 1 197 ? -4.797 5.999 20.224 1.00 83.81 197 SER A CA 1
ATOM 1522 C C . SER A 1 197 ? -4.541 6.793 18.941 1.00 83.81 197 SER A C 1
ATOM 1524 O O . SER A 1 197 ? -5.486 7.255 18.315 1.00 83.81 197 SER A O 1
ATOM 1526 N N . SER A 1 198 ? -3.289 6.852 18.472 1.00 83.31 198 SER A N 1
ATOM 1527 C CA . SER A 1 198 ? -2.916 7.503 17.204 1.00 83.31 198 SER A CA 1
ATOM 1528 C C . SER A 1 198 ? -3.475 6.817 15.946 1.00 83.31 198 SER A C 1
ATOM 1530 O O . SER A 1 198 ? -3.390 7.361 14.849 1.00 83.31 198 SER A O 1
ATOM 1532 N N . LYS A 1 199 ? -4.043 5.612 16.080 1.00 80.19 199 LYS A N 1
ATOM 1533 C CA . LYS A 1 199 ? -4.558 4.792 14.971 1.00 80.19 199 LYS A CA 1
ATOM 1534 C C . LYS A 1 199 ? -6.065 4.576 15.038 1.00 80.19 199 LYS A C 1
ATOM 1536 O O . LYS A 1 199 ? -6.612 3.883 14.181 1.00 80.19 199 LYS A O 1
ATOM 1541 N N . ILE A 1 200 ? -6.744 5.157 16.027 1.00 86.19 200 ILE A N 1
ATOM 1542 C CA . ILE A 1 200 ? -8.157 4.877 16.291 1.00 86.19 200 ILE A CA 1
ATOM 1543 C C . ILE A 1 200 ? -9.060 5.221 15.096 1.00 86.19 200 ILE A C 1
ATOM 1545 O O . ILE A 1 200 ? -9.913 4.414 14.743 1.00 86.19 200 ILE A O 1
ATOM 1549 N N . GLY A 1 201 ? -8.798 6.323 14.381 1.00 84.00 201 GLY A N 1
ATOM 1550 C CA . GLY A 1 201 ? -9.544 6.674 13.163 1.00 84.00 201 GLY A CA 1
ATOM 1551 C C . GLY A 1 201 ? -9.436 5.615 12.057 1.00 84.00 201 GLY A C 1
ATOM 1552 O O . GLY A 1 201 ? -10.433 5.258 11.426 1.00 84.00 201 GLY A O 1
ATOM 1553 N N . LYS A 1 202 ? -8.245 5.029 11.871 1.00 79.25 202 LYS A N 1
ATOM 1554 C CA . LYS A 1 202 ? -8.038 3.929 10.917 1.00 79.25 202 LYS A CA 1
ATOM 1555 C C . LYS A 1 202 ? -8.773 2.663 11.354 1.00 79.25 202 LYS A C 1
ATOM 1557 O O . LYS A 1 202 ? -9.434 2.044 10.533 1.00 79.25 202 LYS A O 1
ATOM 1562 N N . ILE A 1 203 ? -8.719 2.316 12.642 1.00 83.62 203 ILE A N 1
ATOM 1563 C CA . ILE A 1 203 ? -9.427 1.145 13.189 1.00 83.62 203 ILE A CA 1
ATOM 1564 C C . ILE A 1 203 ? -10.941 1.271 12.970 1.00 83.62 203 ILE A C 1
ATOM 1566 O O . ILE A 1 203 ? -11.572 0.329 12.500 1.00 83.62 203 ILE A O 1
ATOM 1570 N N . ILE A 1 204 ? -11.521 2.438 13.256 1.00 85.25 204 ILE A N 1
ATOM 1571 C CA . ILE A 1 204 ? -12.953 2.712 13.049 1.00 85.25 204 ILE A CA 1
ATOM 1572 C C . ILE A 1 204 ? -13.326 2.578 11.570 1.00 85.25 204 ILE A C 1
ATOM 1574 O O . ILE A 1 204 ? -14.336 1.952 11.242 1.00 85.25 204 ILE A O 1
ATOM 1578 N N . THR A 1 205 ? -12.483 3.113 10.683 1.00 81.19 205 THR A N 1
ATOM 1579 C CA . THR A 1 205 ? -12.663 3.017 9.227 1.00 81.19 205 THR A CA 1
ATOM 1580 C C . THR A 1 205 ? -12.609 1.564 8.748 1.00 81.19 205 THR A C 1
ATOM 1582 O O . THR A 1 205 ? -13.494 1.122 8.017 1.00 81.19 205 THR A O 1
ATOM 1585 N N . ASP A 1 206 ? -11.618 0.793 9.199 1.00 77.69 206 ASP A N 1
ATOM 1586 C CA . ASP A 1 206 ? -11.429 -0.610 8.816 1.00 77.69 206 ASP A CA 1
ATOM 1587 C C . ASP A 1 206 ? -12.579 -1.504 9.314 1.00 77.69 206 ASP A C 1
ATOM 1589 O O . ASP A 1 206 ? -12.984 -2.449 8.629 1.00 77.69 206 ASP A O 1
ATOM 1593 N N . LEU A 1 207 ? -13.150 -1.183 10.479 1.00 79.19 207 LEU A N 1
ATOM 1594 C CA . LEU A 1 207 ? -14.325 -1.857 11.039 1.00 79.19 207 LEU A CA 1
ATOM 1595 C C . LEU A 1 207 ? -15.654 -1.397 10.420 1.00 79.19 207 LEU A C 1
ATOM 1597 O O . LEU A 1 207 ? -16.692 -1.961 10.755 1.00 79.19 207 LEU A O 1
ATOM 1601 N N . HIS A 1 208 ? -15.630 -0.431 9.493 1.00 79.69 208 HIS A N 1
ATOM 1602 C CA . HIS A 1 208 ? -16.815 0.138 8.836 1.00 79.69 208 HIS A CA 1
ATOM 1603 C C . HIS A 1 208 ? -17.851 0.660 9.846 1.00 79.69 208 HIS A C 1
ATOM 1605 O O . HIS A 1 208 ? -19.060 0.521 9.649 1.00 79.69 208 HIS A O 1
ATOM 1611 N N . LEU A 1 209 ? -17.369 1.243 10.946 1.00 86.06 209 LEU A N 1
ATOM 1612 C CA . LEU A 1 209 ? -18.224 1.822 11.974 1.00 86.06 209 LEU A CA 1
ATOM 1613 C C . LEU A 1 209 ? -18.812 3.167 11.516 1.00 86.06 209 LEU A C 1
ATOM 1615 O O . LEU A 1 209 ? -18.358 3.797 10.559 1.00 86.06 209 LEU A O 1
ATOM 1619 N N . GLY A 1 210 ? -19.850 3.604 12.222 1.00 85.75 210 GLY A N 1
ATOM 1620 C CA . GLY A 1 210 ? -20.576 4.840 11.969 1.00 85.75 210 GLY A CA 1
ATOM 1621 C C . GLY A 1 210 ? -19.721 6.101 11.976 1.00 85.75 210 GLY A C 1
ATOM 1622 O O . GLY A 1 210 ? -18.877 6.272 12.857 1.00 85.75 210 GLY A O 1
ATOM 1623 N N . LYS A 1 211 ? -20.009 7.027 11.048 1.00 88.06 211 LYS A N 1
ATOM 1624 C CA . LYS A 1 211 ? -19.310 8.322 10.945 1.00 88.06 211 LYS A CA 1
ATOM 1625 C C . LYS A 1 211 ? -19.583 9.279 12.108 1.00 88.06 211 LYS A C 1
ATOM 1627 O O . LYS A 1 211 ? -18.756 10.143 12.385 1.00 88.06 211 LYS A O 1
ATOM 1632 N N . LYS A 1 212 ? -20.741 9.136 12.753 1.00 94.56 212 LYS A N 1
ATOM 1633 C CA . LYS A 1 212 ? -21.124 9.907 13.934 1.00 94.56 212 LYS A CA 1
ATOM 1634 C C . LYS A 1 212 ? -20.691 9.148 15.184 1.00 94.56 212 LYS A C 1
ATOM 1636 O O . LYS A 1 212 ? -21.141 8.021 15.398 1.00 94.56 212 LYS A O 1
ATOM 1641 N N . ILE A 1 213 ? -19.796 9.745 15.960 1.00 96.38 213 ILE A N 1
ATOM 1642 C CA . ILE A 1 213 ? -19.079 9.131 17.076 1.00 96.38 213 ILE A CA 1
ATOM 1643 C C . ILE A 1 213 ? -19.428 9.862 18.369 1.00 96.38 213 ILE A C 1
ATOM 1645 O O . ILE A 1 213 ? -19.312 11.078 18.435 1.00 96.38 213 ILE A O 1
ATOM 1649 N N . ALA A 1 214 ? -19.790 9.128 19.418 1.00 96.75 214 ALA A N 1
ATOM 1650 C CA . ALA A 1 214 ? -19.846 9.646 20.780 1.00 96.75 214 ALA A CA 1
ATOM 1651 C C . ALA A 1 214 ? -18.649 9.113 21.566 1.00 96.75 214 ALA A C 1
ATOM 1653 O O . ALA A 1 214 ? -18.551 7.902 21.774 1.00 96.75 214 ALA A O 1
ATOM 1654 N N . ILE A 1 215 ? -17.757 9.996 22.016 1.00 96.25 215 ILE A N 1
ATOM 1655 C CA . ILE A 1 215 ? -16.706 9.647 22.974 1.00 96.25 215 ILE A CA 1
ATOM 1656 C C . ILE A 1 215 ? -17.270 9.847 24.377 1.00 96.25 215 ILE A C 1
ATOM 1658 O O . I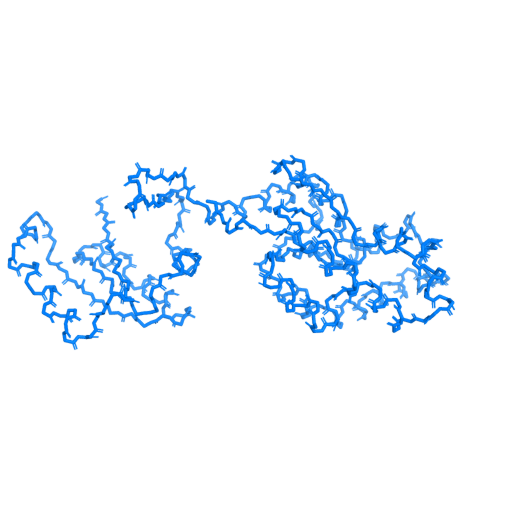LE A 1 215 ? -17.590 10.967 24.771 1.00 96.25 215 ILE A O 1
ATOM 1662 N N . ILE A 1 216 ? -17.387 8.758 25.129 1.00 95.31 216 ILE A N 1
ATOM 1663 C CA . ILE A 1 216 ? -17.838 8.757 26.519 1.00 95.31 216 ILE A CA 1
ATOM 1664 C C . ILE A 1 216 ? -16.627 8.469 27.402 1.00 95.31 216 ILE A C 1
ATOM 1666 O O . ILE A 1 216 ? -15.994 7.425 27.259 1.00 95.31 216 ILE A O 1
ATOM 1670 N N . THR A 1 217 ? -16.299 9.393 28.301 1.00 94.38 217 THR A N 1
ATOM 1671 C CA . THR A 1 217 ? -15.122 9.305 29.180 1.00 94.38 217 THR A CA 1
ATOM 1672 C C . THR A 1 217 ? -15.411 9.940 30.532 1.00 94.38 217 THR A C 1
ATOM 1674 O O . THR A 1 217 ? -16.246 10.841 30.620 1.00 94.38 217 THR A O 1
ATOM 1677 N N . ASP A 1 218 ? -14.716 9.523 31.587 1.00 93.25 218 ASP A N 1
ATOM 1678 C CA . ASP A 1 218 ? -14.779 10.237 32.862 1.00 93.25 218 ASP A CA 1
ATOM 1679 C C . ASP A 1 218 ? -13.938 11.526 32.857 1.00 93.25 218 ASP A C 1
ATOM 1681 O O . ASP A 1 218 ? -13.127 11.754 31.955 1.00 93.25 218 ASP A O 1
ATOM 1685 N N . GLU A 1 219 ? -14.150 12.378 33.860 1.00 92.25 219 GLU A N 1
ATOM 1686 C CA . GLU A 1 219 ? -13.460 13.661 34.035 1.00 92.25 219 GLU A CA 1
ATOM 1687 C C . GLU A 1 219 ? -11.930 13.543 34.090 1.00 92.25 219 GLU A C 1
ATOM 1689 O O . GLU A 1 219 ? -11.253 14.371 33.484 1.00 92.25 219 GLU A O 1
ATOM 1694 N N . ILE A 1 220 ? -11.376 12.511 34.735 1.00 91.12 220 ILE A N 1
ATOM 1695 C CA . ILE A 1 220 ? -9.922 12.342 34.882 1.00 91.12 220 ILE A CA 1
ATOM 1696 C C . ILE A 1 220 ? -9.318 11.932 33.540 1.00 91.12 220 ILE A C 1
ATOM 1698 O O . ILE A 1 220 ? -8.395 12.570 33.034 1.00 91.12 220 ILE A O 1
ATOM 1702 N N . VAL A 1 221 ? -9.870 10.887 32.922 1.00 91.81 221 VAL A N 1
ATOM 1703 C CA . VAL A 1 221 ? -9.399 10.401 31.616 1.00 91.81 221 VAL A CA 1
ATOM 1704 C C . VAL A 1 221 ? -9.617 11.459 30.530 1.00 91.81 221 VAL A C 1
ATOM 1706 O O . VAL A 1 221 ? -8.810 11.586 29.601 1.00 91.81 221 VAL A O 1
ATOM 1709 N N . SER A 1 222 ? -10.661 12.283 30.675 1.00 92.81 222 SER A N 1
ATOM 1710 C CA . SER A 1 222 ? -10.929 13.394 29.770 1.00 92.81 222 SER A CA 1
ATOM 1711 C C . SER A 1 222 ? -9.773 14.386 29.705 1.00 92.81 222 SER A C 1
ATOM 1713 O O . SER A 1 222 ? -9.485 14.865 28.611 1.00 92.81 222 SER A O 1
ATOM 1715 N N . GLU A 1 223 ? -9.165 14.740 30.836 1.00 92.69 223 GLU A N 1
ATOM 1716 C CA . GLU A 1 223 ? -8.076 15.726 30.876 1.00 92.69 223 GLU A CA 1
ATOM 1717 C C . GLU A 1 223 ? -6.806 15.211 30.193 1.00 92.69 223 GLU A C 1
ATOM 1719 O O . GLU A 1 223 ? -6.030 15.992 29.648 1.00 92.69 223 GLU A O 1
ATOM 1724 N N . LEU A 1 224 ? -6.611 13.891 30.178 1.00 89.75 224 LEU A N 1
ATOM 1725 C CA . LEU A 1 224 ? -5.401 13.265 29.651 1.00 89.75 224 LEU A CA 1
ATOM 1726 C C . LEU A 1 224 ? -5.473 12.963 28.152 1.00 89.75 224 LEU A C 1
ATOM 1728 O O . LEU A 1 224 ? -4.453 13.011 27.460 1.00 89.75 224 LEU A O 1
ATOM 1732 N N . HIS A 1 225 ? -6.650 12.584 27.648 1.00 91.12 225 HIS A N 1
ATOM 1733 C CA . HIS A 1 225 ? -6.744 11.915 26.346 1.00 91.12 225 HIS A CA 1
ATOM 1734 C C . HIS A 1 225 ? -7.822 12.457 25.407 1.00 91.12 225 HIS A C 1
ATOM 1736 O O . HIS A 1 225 ? -7.695 12.268 24.195 1.00 91.12 225 HIS A O 1
ATOM 1742 N N . LEU A 1 226 ? -8.861 13.124 25.920 1.00 93.62 226 LEU A N 1
ATOM 1743 C CA . LEU A 1 226 ? -10.031 13.468 25.107 1.00 93.62 226 LEU A CA 1
ATOM 1744 C C . LEU A 1 226 ? -9.683 14.408 23.954 1.00 93.62 226 LEU A C 1
ATOM 1746 O O . LEU A 1 226 ? -10.032 14.112 22.819 1.00 93.62 226 LEU A O 1
ATOM 1750 N N . GLU A 1 227 ? -8.961 15.497 24.226 1.00 93.69 227 GLU A N 1
ATOM 1751 C CA . GLU A 1 227 ? -8.627 16.503 23.208 1.00 93.69 227 GLU A CA 1
ATOM 1752 C C . GLU A 1 227 ? -7.802 15.903 22.060 1.00 93.69 227 GLU A C 1
ATOM 1754 O O . GLU A 1 227 ? -8.070 16.154 20.886 1.00 93.69 227 GLU A O 1
ATOM 1759 N N . ALA A 1 228 ? -6.828 15.050 22.388 1.00 90.50 228 ALA A N 1
ATOM 1760 C CA . ALA A 1 228 ? -5.982 14.405 21.390 1.00 90.50 228 ALA A CA 1
ATOM 1761 C C . ALA A 1 228 ? -6.776 13.448 20.484 1.00 90.50 228 ALA A C 1
ATOM 1763 O O . ALA A 1 228 ? -6.531 13.395 19.278 1.00 90.50 228 ALA A O 1
ATOM 1764 N N . ILE A 1 229 ? -7.718 12.692 21.055 1.00 92.75 229 ILE A N 1
ATOM 1765 C CA . ILE A 1 229 ? -8.533 11.724 20.310 1.00 92.75 229 ILE A CA 1
ATOM 1766 C C . ILE A 1 229 ? -9.615 12.432 19.490 1.00 92.75 229 ILE A C 1
ATOM 1768 O O . ILE A 1 229 ? -9.797 12.096 18.321 1.00 92.75 229 ILE A O 1
ATOM 1772 N N . ASP A 1 230 ? -10.296 13.418 20.073 1.00 94.19 230 ASP A N 1
ATOM 1773 C CA . ASP A 1 230 ? -11.311 14.234 19.401 1.00 94.19 230 ASP A CA 1
ATOM 1774 C C . ASP A 1 230 ? -10.745 14.908 18.149 1.00 94.19 230 ASP A C 1
ATOM 1776 O O . ASP A 1 230 ? -11.307 14.773 17.059 1.00 94.19 230 ASP A O 1
ATOM 1780 N N . LYS A 1 231 ? -9.571 15.538 18.280 1.00 91.69 231 LYS A N 1
ATOM 1781 C CA . LYS A 1 231 ? -8.878 16.163 17.156 1.00 91.69 231 LYS A CA 1
ATOM 1782 C C . LYS A 1 231 ? -8.544 15.153 16.061 1.00 91.69 231 LYS A C 1
ATOM 1784 O O . LYS A 1 231 ? -8.824 15.399 14.896 1.00 91.69 231 LYS A O 1
ATOM 1789 N N . LEU A 1 232 ? -7.992 13.996 16.428 1.00 90.06 232 LEU A N 1
ATOM 1790 C CA . LEU A 1 232 ? -7.615 12.959 15.466 1.00 90.06 232 LEU A CA 1
ATOM 1791 C C . LEU A 1 232 ? -8.820 12.424 14.678 1.00 90.06 232 LEU A C 1
ATOM 1793 O O . LEU A 1 232 ? -8.729 12.191 13.471 1.00 90.06 232 LEU A O 1
ATOM 1797 N N . LEU A 1 233 ? -9.952 12.221 15.351 1.00 92.00 233 LEU A N 1
ATOM 1798 C CA . LEU A 1 233 ? -11.184 11.762 14.713 1.00 92.00 233 LEU A CA 1
ATOM 1799 C C . LEU A 1 233 ? -11.818 12.857 13.845 1.00 92.00 233 LEU A C 1
ATOM 1801 O O . LEU A 1 233 ? -12.217 12.595 12.712 1.00 92.00 233 LEU A O 1
ATOM 1805 N N . SER A 1 234 ? -11.837 14.096 14.323 1.00 90.62 234 SER A N 1
ATOM 1806 C CA . SER A 1 234 ? -12.349 15.232 13.552 1.00 90.62 234 SER A CA 1
ATOM 1807 C C . SER A 1 234 ? -11.517 15.483 12.287 1.00 90.62 234 SER A C 1
ATOM 1809 O O . SER A 1 234 ? -12.075 15.619 11.199 1.00 90.62 234 SER A O 1
ATOM 1811 N N . ASP A 1 235 ? -10.183 15.428 12.391 1.00 85.62 235 ASP A N 1
ATOM 1812 C CA . ASP A 1 235 ? -9.250 15.584 11.263 1.00 85.62 235 ASP A CA 1
ATOM 1813 C C . ASP A 1 235 ? -9.405 14.466 10.211 1.00 85.62 235 ASP A C 1
ATOM 1815 O O . ASP A 1 235 ? -9.069 14.649 9.040 1.00 85.62 235 ASP A O 1
ATOM 1819 N N . THR A 1 236 ? -9.944 13.305 10.603 1.00 80.00 236 THR A N 1
ATOM 1820 C CA . THR A 1 236 ? -10.240 12.180 9.697 1.00 80.00 236 THR A CA 1
ATOM 1821 C C . THR A 1 236 ? -11.670 12.204 9.136 1.00 80.00 236 THR A C 1
ATOM 1823 O O . THR A 1 236 ? -12.049 11.310 8.378 1.00 80.00 236 THR A O 1
ATOM 1826 N N . GLY A 1 237 ? -12.444 13.258 9.427 1.00 85.12 237 GLY A N 1
ATOM 1827 C CA . GLY A 1 237 ? -13.767 13.507 8.848 1.00 85.12 237 GLY A CA 1
ATOM 1828 C C . GLY A 1 237 ? -14.933 12.852 9.593 1.00 85.12 237 GLY A C 1
ATOM 1829 O O . GLY A 1 237 ? -16.007 12.687 9.006 1.00 85.12 237 GLY A O 1
ATOM 1830 N N . PHE A 1 238 ? -14.735 12.458 10.853 1.00 91.94 238 PHE A N 1
ATOM 1831 C CA . PHE A 1 238 ? -15.807 11.974 11.724 1.00 91.94 238 PHE A CA 1
ATOM 1832 C C . PHE A 1 238 ? -16.540 13.134 12.415 1.00 91.94 238 PHE A C 1
ATOM 1834 O O . PHE A 1 238 ? -15.948 14.165 12.723 1.00 91.94 238 PHE A O 1
ATOM 1841 N N . GLU A 1 239 ? -17.834 12.954 12.686 1.00 93.50 239 GLU A N 1
ATOM 1842 C CA . GLU A 1 239 ? -18.627 13.875 13.510 1.00 93.50 239 GLU A CA 1
ATOM 1843 C C . GLU A 1 239 ? -18.551 13.403 14.962 1.00 93.50 239 GLU A C 1
ATOM 1845 O O . GLU A 1 239 ? -19.050 12.320 15.274 1.00 93.50 239 GLU A O 1
ATOM 1850 N N . VAL A 1 240 ? -17.914 14.180 15.840 1.00 96.06 240 VAL A N 1
ATOM 1851 C CA . VAL A 1 240 ? -17.598 13.749 17.209 1.00 96.06 240 VAL A CA 1
ATOM 1852 C C . VAL A 1 240 ? -18.431 14.512 18.243 1.00 96.06 240 VAL A C 1
ATOM 1854 O O . VAL A 1 240 ? -18.431 15.739 18.288 1.00 96.06 240 VAL A O 1
ATOM 1857 N N . LEU A 1 241 ? -19.126 13.766 19.102 1.00 95.94 241 LEU A N 1
ATOM 1858 C CA . LEU A 1 241 ? -19.781 14.242 20.316 1.00 95.94 241 LEU A CA 1
ATOM 1859 C C . LEU A 1 241 ? -18.967 13.800 21.533 1.00 95.94 241 LEU A C 1
ATOM 1861 O O . LEU A 1 241 ? -18.789 12.607 21.768 1.00 95.94 241 LEU A O 1
ATOM 1865 N N . ASN A 1 242 ? -18.557 14.753 22.363 1.00 96.06 242 ASN A N 1
ATOM 1866 C CA . ASN A 1 242 ? -17.845 14.465 23.604 1.00 96.06 242 ASN A CA 1
ATOM 1867 C C . ASN A 1 242 ? -18.797 14.485 24.801 1.00 96.06 242 ASN A C 1
ATOM 1869 O O . ASN A 1 242 ? -19.437 15.500 25.085 1.00 96.06 242 ASN A O 1
ATOM 1873 N N . VAL A 1 243 ? -18.858 13.376 25.537 1.00 94.19 243 VAL A N 1
ATOM 1874 C CA . VAL A 1 243 ? -19.696 13.223 26.727 1.00 94.19 243 VAL A CA 1
ATOM 1875 C C . VAL A 1 243 ? -18.822 12.867 27.924 1.00 94.19 243 VAL A C 1
ATOM 1877 O O . VAL A 1 243 ? -18.253 11.780 28.003 1.00 94.19 243 VAL A O 1
ATOM 1880 N N . LYS A 1 244 ? -18.721 13.805 28.869 1.00 93.56 244 LYS A N 1
ATOM 1881 C CA . LYS A 1 244 ? -17.981 13.617 30.120 1.00 93.56 244 LYS A CA 1
ATOM 1882 C C . LYS A 1 244 ? -18.913 13.119 31.217 1.00 93.56 244 LYS A C 1
ATOM 1884 O O . LYS A 1 244 ? -20.019 13.644 31.357 1.00 93.56 244 LYS A O 1
ATOM 1889 N N . ILE A 1 245 ? -18.456 12.146 31.998 1.00 92.19 245 ILE A N 1
ATOM 1890 C CA . ILE A 1 245 ? -19.152 11.648 33.191 1.00 92.19 245 ILE A CA 1
ATOM 1891 C C . ILE A 1 245 ? -18.305 11.872 34.451 1.00 92.19 245 ILE A C 1
ATOM 1893 O O . ILE A 1 245 ? -17.081 11.945 34.347 1.00 92.19 245 ILE A O 1
ATOM 1897 N N . PRO A 1 246 ? -18.921 11.962 35.644 1.00 89.31 246 PRO A N 1
ATOM 1898 C CA . PRO A 1 246 ? -18.171 12.071 36.893 1.00 89.31 246 PRO A CA 1
ATOM 1899 C C . PRO A 1 246 ? -17.179 10.915 37.063 1.00 89.31 246 PRO A C 1
ATOM 1901 O O . PRO A 1 246 ? -17.486 9.779 36.697 1.00 89.31 246 PRO A O 1
ATOM 1904 N N . ALA A 1 247 ? -16.011 11.185 37.642 1.00 86.94 247 ALA A N 1
ATOM 1905 C CA . ALA A 1 247 ? -15.031 10.141 37.928 1.00 86.94 247 ALA A CA 1
ATOM 1906 C C . ALA A 1 247 ? -15.423 9.263 39.133 1.00 86.94 247 ALA A C 1
ATOM 1908 O O . ALA A 1 247 ? -16.121 9.690 40.055 1.00 86.94 247 ALA A O 1
ATOM 1909 N N . GLY A 1 248 ? -14.914 8.028 39.147 1.00 81.50 248 GLY A N 1
ATOM 1910 C CA . GLY A 1 248 ? -15.079 7.081 40.253 1.00 81.50 248 GLY A CA 1
ATOM 1911 C C . GLY A 1 248 ? -16.289 6.149 40.134 1.00 81.50 248 GLY A C 1
ATOM 1912 O O . GLY A 1 248 ? -17.108 6.248 39.224 1.00 81.50 248 GLY A O 1
ATOM 1913 N N . GLU A 1 249 ? -16.397 5.204 41.072 1.00 77.75 249 GLU A N 1
ATOM 1914 C CA . GLU A 1 249 ? -17.369 4.097 41.020 1.00 77.75 249 GLU A CA 1
ATOM 1915 C C . GLU A 1 249 ? -18.834 4.564 41.104 1.00 77.75 249 GLU A C 1
ATOM 1917 O O . GLU A 1 249 ? -19.735 3.900 40.595 1.00 77.75 249 GLU A O 1
ATOM 1922 N N . SER A 1 250 ? -19.078 5.742 41.685 1.00 75.94 250 SER A N 1
ATOM 1923 C CA . SER A 1 250 ? -20.402 6.376 41.765 1.00 75.94 250 SER A CA 1
ATOM 1924 C C . SER A 1 250 ? -21.008 6.704 40.393 1.00 75.94 250 SER A C 1
ATOM 1926 O O . SER A 1 250 ? -22.228 6.853 40.277 1.00 75.94 250 SER A O 1
ATOM 1928 N N . SER A 1 251 ? -20.184 6.770 39.344 1.00 76.81 251 SER A N 1
ATOM 1929 C CA . SER A 1 251 ? -20.625 6.952 37.959 1.00 76.81 251 SER A CA 1
ATOM 1930 C C . SER A 1 251 ? -21.357 5.735 37.382 1.00 76.81 251 SER A C 1
ATOM 1932 O O . SER A 1 251 ? -22.155 5.886 36.458 1.00 76.81 251 SER A O 1
ATOM 1934 N N . LYS A 1 252 ? -21.173 4.537 37.957 1.00 82.25 252 LYS A N 1
ATOM 1935 C CA . LYS A 1 252 ? -21.855 3.297 37.546 1.00 82.25 252 LYS A CA 1
ATOM 1936 C C . LYS A 1 252 ? -23.270 3.220 38.121 1.00 82.25 252 LYS A C 1
ATOM 1938 O O . LYS A 1 252 ? -23.631 2.290 38.839 1.00 82.25 252 LYS A O 1
ATOM 1943 N N . SER A 1 253 ? -24.078 4.228 37.819 1.00 88.12 253 SER A N 1
ATOM 1944 C CA . SER A 1 253 ? -25.451 4.351 38.299 1.00 88.12 253 SER A CA 1
ATOM 1945 C C . SER A 1 253 ? -26.438 4.490 37.143 1.00 88.12 253 SER A C 1
ATOM 1947 O O . SER A 1 253 ? -26.121 5.000 36.068 1.00 88.12 253 SER A O 1
ATOM 1949 N N . LEU A 1 254 ? -27.676 4.041 37.375 1.00 89.50 254 LEU A N 1
ATOM 1950 C CA . LEU A 1 254 ? -28.758 4.163 36.393 1.00 89.50 254 LEU A CA 1
ATOM 1951 C C . LEU A 1 254 ? -29.081 5.624 36.058 1.00 89.50 254 LEU A C 1
ATOM 1953 O O . LEU A 1 254 ? -29.497 5.907 34.940 1.00 89.50 254 LEU A O 1
ATOM 1957 N N . SER A 1 255 ? -28.868 6.552 36.995 1.00 87.19 255 SER A N 1
ATOM 1958 C CA . SER A 1 255 ? -29.054 7.985 36.758 1.00 87.19 255 SER A CA 1
ATOM 1959 C C . SER A 1 255 ? -28.062 8.521 35.730 1.00 87.19 255 SER A C 1
ATOM 1961 O O . SER A 1 255 ? -28.474 9.201 34.798 1.00 87.19 255 SER A O 1
ATOM 1963 N N . VAL A 1 256 ? -26.777 8.168 35.844 1.00 87.62 256 VAL A N 1
ATOM 1964 C CA . VAL A 1 256 ? -25.758 8.555 34.855 1.00 87.62 256 VAL A CA 1
ATOM 1965 C C . VAL A 1 256 ? -26.061 7.927 33.497 1.00 87.62 256 VAL A C 1
ATOM 1967 O O . VAL A 1 256 ? -26.012 8.621 32.485 1.00 87.62 256 VAL A O 1
ATOM 1970 N N . MET A 1 257 ? -26.459 6.651 33.465 1.00 88.62 257 MET A N 1
ATOM 1971 C CA . MET A 1 257 ? -26.893 5.996 32.225 1.00 88.62 257 MET A CA 1
ATOM 1972 C C . MET A 1 257 ? -28.087 6.699 31.569 1.00 88.62 257 MET A C 1
ATOM 1974 O O . MET A 1 257 ? -28.086 6.866 30.353 1.00 88.62 257 MET A O 1
ATOM 1978 N N . SER A 1 258 ? -29.083 7.137 32.348 1.00 91.44 258 SER A N 1
ATOM 1979 C CA . SER A 1 258 ? -30.228 7.894 31.823 1.00 91.44 258 SER A CA 1
ATOM 1980 C C . SER A 1 258 ? -29.771 9.186 31.153 1.00 91.44 258 SER A C 1
ATOM 1982 O O . SER A 1 258 ? -30.099 9.418 29.995 1.00 91.44 258 SER A O 1
ATOM 1984 N N . THR A 1 259 ? -28.928 9.969 31.832 1.00 89.88 259 THR A N 1
ATOM 1985 C CA . THR A 1 259 ? -28.374 11.213 31.281 1.00 89.88 259 THR A CA 1
ATOM 1986 C C . THR A 1 259 ? -27.577 10.973 29.996 1.00 89.88 259 THR A C 1
ATOM 1988 O O . THR A 1 259 ? -27.645 11.774 29.064 1.00 89.88 259 THR A O 1
ATOM 1991 N N . LEU A 1 260 ? -26.821 9.869 29.920 1.00 92.06 260 LEU A N 1
ATOM 1992 C CA . LEU A 1 260 ? -26.108 9.482 28.700 1.00 92.06 260 LEU A CA 1
ATOM 1993 C C . LEU A 1 260 ? -27.080 9.181 27.554 1.00 92.06 260 LEU A C 1
ATOM 1995 O O . LEU A 1 260 ? -26.866 9.660 26.443 1.00 92.06 260 LEU A O 1
ATOM 1999 N N . TYR A 1 261 ? -28.146 8.420 27.813 1.00 92.19 261 TYR A N 1
ATOM 2000 C CA . TYR A 1 261 ? -29.152 8.120 26.796 1.00 92.19 261 TYR A CA 1
ATOM 2001 C C . TYR A 1 261 ? -29.855 9.374 26.290 1.00 92.19 261 TYR A C 1
ATOM 2003 O O . TYR A 1 261 ? -29.953 9.544 25.076 1.00 92.19 261 TYR A O 1
ATOM 2011 N N . ASP A 1 262 ? -30.284 10.258 27.190 1.00 92.75 262 ASP A N 1
ATOM 2012 C CA . ASP A 1 262 ? -30.965 11.501 26.822 1.00 92.75 262 ASP A CA 1
ATOM 2013 C C . ASP A 1 262 ? -30.086 12.341 25.889 1.00 92.75 262 ASP A C 1
ATOM 2015 O O . ASP A 1 262 ? -30.526 12.771 24.823 1.00 92.75 262 ASP A O 1
ATOM 2019 N N . ARG A 1 263 ? -28.794 12.461 26.210 1.00 92.62 263 ARG A N 1
ATOM 2020 C CA . ARG A 1 263 ? -27.845 13.227 25.398 1.00 92.62 263 ARG A CA 1
ATOM 2021 C C . ARG A 1 263 ? -27.575 12.609 24.027 1.00 92.62 263 ARG A C 1
ATOM 2023 O O . ARG A 1 263 ? -27.464 13.325 23.035 1.00 92.62 263 ARG A O 1
ATOM 2030 N N . LEU A 1 264 ? -27.475 11.282 23.951 1.00 93.88 264 LEU A N 1
ATOM 2031 C CA . LEU A 1 264 ? -27.332 10.580 22.672 1.00 93.88 264 LEU A CA 1
ATOM 2032 C C . LEU A 1 264 ? -28.591 10.730 21.803 1.00 93.88 264 LEU A C 1
ATOM 2034 O O . LEU A 1 264 ? -28.481 10.866 20.585 1.00 93.88 264 LEU A O 1
ATOM 2038 N N . LEU A 1 265 ? -29.779 10.733 22.415 1.00 92.25 265 LEU A N 1
ATOM 2039 C CA . LEU A 1 265 ? -31.052 10.929 21.718 1.00 92.25 265 LEU A CA 1
ATOM 2040 C C . LEU A 1 265 ? -31.206 12.358 21.186 1.00 92.25 265 LEU A C 1
ATOM 2042 O O . LEU A 1 265 ? -31.611 12.528 20.035 1.00 92.25 265 LEU A O 1
ATOM 2046 N N . GLU A 1 266 ? -30.852 13.370 21.981 1.00 93.88 266 GLU A N 1
ATOM 2047 C CA . GLU A 1 266 ? -30.855 14.783 21.569 1.00 93.88 266 GLU A CA 1
ATOM 2048 C C . GLU A 1 266 ? -29.983 15.011 20.328 1.00 93.88 266 GLU A C 1
ATOM 2050 O O . GLU A 1 266 ? -30.397 15.675 19.376 1.00 93.88 266 GLU A O 1
ATOM 2055 N N . GLU A 1 267 ? -28.818 14.366 20.297 1.00 93.69 267 GLU A N 1
ATOM 2056 C CA . GLU A 1 267 ? -27.867 14.427 19.187 1.00 93.69 267 GLU A CA 1
ATOM 2057 C C . GLU A 1 267 ? -28.178 13.428 18.061 1.00 93.69 267 GLU A C 1
ATOM 2059 O O . GLU A 1 267 ? -27.407 13.302 17.111 1.00 93.69 267 GLU A O 1
ATOM 2064 N N . ARG A 1 268 ? -29.322 12.732 18.108 1.00 92.38 268 ARG A N 1
ATOM 2065 C CA . ARG A 1 268 ? -29.784 11.796 17.065 1.00 92.38 268 ARG A CA 1
ATOM 2066 C C . ARG A 1 268 ? -28.783 10.676 16.761 1.00 92.38 268 ARG A C 1
ATOM 2068 O O . ARG A 1 268 ? -28.501 10.378 15.601 1.00 92.38 268 ARG A O 1
ATOM 2075 N N . PHE A 1 269 ? -28.233 10.052 17.798 1.00 93.12 269 PHE A N 1
ATOM 2076 C CA . PHE A 1 269 ? -27.475 8.813 17.637 1.00 93.12 269 PHE A CA 1
ATOM 2077 C C . PHE A 1 269 ? -28.414 7.656 17.279 1.00 93.12 269 PHE A C 1
ATOM 2079 O O . PHE A 1 269 ? -29.417 7.410 17.948 1.00 93.12 269 PHE A O 1
ATOM 2086 N N . GLU A 1 270 ? -28.071 6.927 16.221 1.00 90.69 270 GLU A N 1
ATOM 2087 C CA . GLU A 1 270 ? -28.872 5.837 15.662 1.00 90.69 270 GLU A CA 1
ATOM 2088 C C . GLU A 1 270 ? -28.070 4.525 15.626 1.00 90.69 270 GLU A C 1
ATOM 2090 O O . GLU A 1 270 ? -26.930 4.442 16.078 1.00 90.69 270 GLU A O 1
ATOM 2095 N N . ARG A 1 271 ? -28.651 3.466 15.048 1.00 85.75 271 ARG A N 1
ATOM 2096 C CA . ARG A 1 271 ? -28.004 2.143 14.927 1.00 85.75 271 ARG A CA 1
ATOM 2097 C C . ARG A 1 271 ? -26.691 2.165 14.140 1.00 85.75 271 ARG A C 1
ATOM 2099 O O . ARG A 1 271 ? -25.853 1.300 14.355 1.00 85.75 271 ARG A O 1
ATOM 2106 N N . ASN A 1 272 ? -26.535 3.134 13.240 1.00 85.12 272 ASN A N 1
ATOM 2107 C CA . ASN A 1 272 ? -25.335 3.315 12.427 1.00 85.12 272 ASN A CA 1
ATOM 2108 C C . ASN A 1 272 ? -24.368 4.340 13.035 1.00 85.12 272 ASN A C 1
ATOM 2110 O O . ASN A 1 272 ? -23.484 4.817 12.329 1.00 85.12 272 ASN A O 1
ATOM 2114 N N . SER A 1 273 ? -24.549 4.727 14.299 1.00 92.75 273 SER A N 1
ATOM 2115 C CA . SER A 1 273 ? -23.619 5.582 15.035 1.00 92.75 273 SER A CA 1
ATOM 2116 C C . SER A 1 273 ? -22.652 4.743 15.871 1.00 92.75 273 SER A C 1
ATOM 2118 O O . SER A 1 273 ? -22.924 3.590 16.205 1.00 92.75 273 SER A O 1
ATOM 2120 N N . THR A 1 274 ? -21.516 5.333 16.226 1.00 93.56 274 THR A N 1
ATOM 2121 C CA . THR A 1 274 ? -20.450 4.673 16.983 1.00 93.56 274 THR A CA 1
ATOM 2122 C C . THR A 1 274 ? -20.362 5.263 18.381 1.00 93.56 274 THR A C 1
ATOM 2124 O O . THR A 1 274 ? -20.380 6.479 18.545 1.00 93.56 274 THR A O 1
ATOM 2127 N N . VAL A 1 275 ? -20.209 4.411 19.391 1.00 94.31 275 VAL A N 1
ATOM 2128 C CA . VAL A 1 275 ? -19.892 4.838 20.759 1.00 94.31 275 VAL A CA 1
ATOM 2129 C C . VAL A 1 275 ? -18.494 4.343 21.106 1.00 94.31 275 VAL A C 1
ATOM 2131 O O . VAL A 1 275 ? -18.209 3.152 20.990 1.00 94.31 275 VAL A O 1
ATOM 2134 N N . ILE A 1 276 ? -17.629 5.258 21.532 1.00 93.75 276 ILE A N 1
ATOM 2135 C CA . ILE A 1 276 ? -16.286 4.970 22.030 1.00 93.75 276 ILE A CA 1
ATOM 2136 C C . ILE A 1 276 ? -16.290 5.246 23.527 1.00 93.75 276 ILE A C 1
ATOM 2138 O O . ILE A 1 276 ? -16.400 6.393 23.949 1.00 93.75 276 ILE A O 1
ATOM 2142 N N . ALA A 1 277 ? -16.147 4.197 24.330 1.00 93.25 277 ALA A N 1
ATOM 2143 C CA . ALA A 1 277 ? -15.868 4.348 25.750 1.00 93.25 277 ALA A CA 1
ATOM 2144 C C . ALA A 1 277 ? -14.353 4.497 25.939 1.00 93.25 277 ALA A C 1
ATOM 2146 O O . ALA A 1 277 ? -13.596 3.569 25.647 1.00 93.25 277 ALA A O 1
ATOM 2147 N N . LEU A 1 278 ? -13.916 5.664 26.401 1.00 91.19 278 LEU A N 1
ATOM 2148 C CA . LEU A 1 278 ? -12.526 5.939 26.737 1.00 91.19 278 LEU A CA 1
ATOM 2149 C C . LEU A 1 278 ? -12.371 5.838 28.255 1.00 91.19 278 LEU A C 1
ATOM 2151 O O . LEU A 1 278 ? -13.066 6.513 29.008 1.00 91.19 278 LEU A O 1
ATOM 2155 N N . GLY A 1 279 ? -11.474 4.965 28.695 1.00 87.06 279 GLY A N 1
ATOM 2156 C CA . GLY A 1 279 ? -11.211 4.724 30.107 1.00 87.06 279 GLY A CA 1
ATOM 2157 C C . GLY A 1 279 ? -9.758 4.326 30.333 1.00 87.06 279 GLY A C 1
ATOM 2158 O O . GLY A 1 279 ? -9.033 4.009 29.389 1.00 87.06 279 GLY A O 1
ATOM 2159 N N . GLY A 1 280 ? -9.343 4.342 31.592 1.00 78.94 280 GLY A N 1
ATOM 2160 C CA . GLY A 1 280 ? -7.985 4.038 32.031 1.00 78.94 280 GLY A CA 1
ATOM 2161 C C . GLY A 1 280 ? -7.836 4.371 33.513 1.00 78.94 280 GLY A C 1
ATOM 2162 O O . GLY A 1 280 ? -8.620 5.156 34.041 1.00 78.94 280 GLY A O 1
ATOM 2163 N N . GLY A 1 281 ? -6.875 3.740 34.183 1.00 55.94 281 GLY A N 1
ATOM 2164 C CA . GLY A 1 281 ? -6.534 3.980 35.587 1.00 55.94 281 GLY A CA 1
ATOM 2165 C C . GLY A 1 281 ? -5.033 4.104 35.756 1.00 55.94 281 GLY A C 1
ATOM 2166 O O . GLY A 1 281 ? -4.313 3.462 34.956 1.00 55.94 281 GLY A O 1
#